Protein AF-A0AB39HI11-F1 (afdb_monomer)

Foldseek 3Di:
DDDDDDDDDDDPDDDPDPPPPPPDDDPVNVVVVVVVVVVVCVVVVVVVVVVVVVVVVVVLLVVQVVLQVVVVVVVQVLVQCFPPPDPDDPLNVVDDQWDADPQQQKIKGWDWDDDPVAIKIKIWMWGDDQFFTKIFIDIDGPPDHPVCPDPTDIDTSDDPQFKTWPDWGKDWDWDDDPPDIKIKIKIKTKMATPVCRVSIDIDIDIHIHPDDPDDDDD

Structure (mmCIF, N/CA/C/O backbone):
data_AF-A0AB39HI11-F1
#
_entry.id   AF-A0AB39HI11-F1
#
loop_
_atom_site.group_PDB
_atom_site.id
_atom_site.type_symbol
_atom_site.label_atom_id
_atom_site.label_alt_id
_atom_site.label_comp_id
_atom_site.label_asym_id
_atom_site.label_entity_id
_atom_site.label_seq_id
_atom_site.pdbx_PDB_ins_code
_atom_site.Cartn_x
_atom_site.Cartn_y
_atom_site.Cartn_z
_atom_site.occupancy
_atom_site.B_iso_or_equiv
_atom_site.auth_seq_id
_atom_site.auth_comp_id
_atom_site.auth_asym_id
_atom_site.auth_atom_id
_atom_site.pdbx_PDB_model_num
ATOM 1 N N . MET A 1 1 ? 15.974 -50.671 105.073 1.00 35.59 1 MET A N 1
ATOM 2 C CA . MET A 1 1 ? 17.040 -49.678 104.833 1.00 35.59 1 MET A CA 1
ATOM 3 C C . MET A 1 1 ? 16.630 -48.790 103.674 1.00 35.59 1 MET A C 1
ATOM 5 O O . MET A 1 1 ? 16.051 -49.270 102.711 1.00 35.59 1 MET A O 1
ATOM 9 N N . VAL A 1 2 ? 16.872 -47.504 103.872 1.00 38.81 2 VAL A N 1
ATOM 10 C CA . VAL A 1 2 ? 16.617 -46.329 103.031 1.00 38.81 2 VAL A CA 1
ATOM 11 C C . VAL A 1 2 ? 17.612 -46.305 101.854 1.00 38.81 2 VAL A C 1
ATOM 13 O O . VAL A 1 2 ? 18.758 -46.679 102.076 1.00 38.81 2 VAL A O 1
ATOM 16 N N . ASN A 1 3 ? 17.240 -45.875 100.638 1.00 36.50 3 ASN A N 1
ATOM 17 C CA . ASN A 1 3 ? 17.564 -44.528 100.127 1.00 36.50 3 ASN A CA 1
ATOM 18 C C . ASN A 1 3 ? 17.159 -44.270 98.660 1.00 36.50 3 ASN A C 1
ATOM 20 O O . ASN A 1 3 ? 17.013 -45.172 97.844 1.00 36.50 3 ASN A O 1
ATOM 24 N N . VAL A 1 4 ? 16.987 -42.974 98.408 1.00 45.97 4 VAL A N 1
ATOM 25 C CA . VAL A 1 4 ? 16.446 -42.224 97.265 1.00 45.97 4 VAL A CA 1
ATOM 26 C C . VAL A 1 4 ? 17.518 -41.904 96.204 1.00 45.97 4 VAL A C 1
ATOM 28 O O . VAL A 1 4 ? 18.700 -41.896 96.534 1.00 45.97 4 VAL A O 1
ATOM 31 N N . THR A 1 5 ? 17.113 -41.580 94.960 1.00 43.59 5 THR A N 1
ATOM 32 C CA . THR A 1 5 ? 17.542 -40.404 94.127 1.00 43.59 5 THR A CA 1
ATOM 33 C C . THR A 1 5 ? 16.967 -40.529 92.699 1.00 43.59 5 THR A C 1
ATOM 35 O O . THR A 1 5 ? 17.209 -41.512 92.015 1.00 43.59 5 THR A O 1
ATOM 38 N N . LEU A 1 6 ? 15.970 -39.725 92.293 1.00 48.50 6 LEU A N 1
ATOM 39 C CA . LEU A 1 6 ? 16.021 -38.384 91.666 1.00 48.50 6 LEU A CA 1
ATOM 40 C C . LEU A 1 6 ? 16.856 -38.272 90.372 1.00 48.50 6 LEU A C 1
ATOM 42 O O . LEU A 1 6 ? 18.081 -38.202 90.425 1.00 48.50 6 LEU A O 1
ATOM 46 N N . ARG A 1 7 ? 16.175 -38.065 89.231 1.00 39.88 7 ARG A N 1
ATOM 47 C CA . ARG A 1 7 ? 16.637 -37.140 88.181 1.00 39.88 7 ARG A CA 1
ATOM 48 C C . ARG A 1 7 ? 15.485 -36.596 87.334 1.00 39.88 7 ARG A C 1
ATOM 50 O O . ARG A 1 7 ? 14.443 -37.218 87.184 1.00 39.88 7 ARG A O 1
ATOM 57 N N . ASP A 1 8 ? 15.726 -35.394 86.844 1.00 45.75 8 ASP A N 1
ATOM 58 C CA . ASP A 1 8 ? 14.792 -34.304 86.609 1.00 45.75 8 ASP A CA 1
ATOM 59 C C . ASP A 1 8 ? 14.634 -34.001 85.102 1.00 45.75 8 ASP A C 1
ATOM 61 O O . ASP A 1 8 ? 15.572 -34.175 84.328 1.00 45.75 8 ASP A O 1
ATOM 65 N N . GLN A 1 9 ? 13.456 -33.476 84.748 1.00 43.88 9 GLN A N 1
ATOM 66 C CA . GLN A 1 9 ? 13.197 -32.429 83.748 1.00 43.88 9 GLN A CA 1
ATOM 67 C C . GLN A 1 9 ? 13.592 -32.558 82.255 1.00 43.88 9 GLN A C 1
ATOM 69 O O . GLN A 1 9 ? 14.763 -32.485 81.895 1.00 43.88 9 GLN A O 1
ATOM 74 N N . LYS A 1 10 ? 12.580 -32.461 81.366 1.00 38.41 10 LYS A N 1
ATOM 75 C CA . LYS A 1 10 ? 12.333 -31.339 80.408 1.00 38.41 10 LYS A CA 1
ATOM 76 C C . LYS A 1 10 ? 11.544 -31.807 79.182 1.00 38.41 10 LYS A C 1
ATOM 78 O O . LYS A 1 10 ? 11.993 -32.679 78.451 1.00 38.41 10 LYS A O 1
ATOM 83 N N . GLY A 1 11 ? 10.413 -31.156 78.899 1.00 37.59 11 GLY A N 1
ATOM 84 C CA . GLY A 1 11 ? 9.709 -31.382 77.630 1.00 37.59 11 GLY A CA 1
ATOM 85 C C . GLY A 1 11 ? 8.291 -30.832 77.487 1.00 37.59 11 GLY A C 1
ATOM 86 O O . GLY A 1 11 ? 7.615 -31.188 76.532 1.00 37.59 11 GLY A O 1
ATOM 87 N N . ALA A 1 12 ? 7.811 -29.966 78.382 1.00 45.88 12 ALA A N 1
ATOM 88 C CA . ALA A 1 12 ? 6.563 -29.239 78.166 1.00 45.88 12 ALA A CA 1
ATOM 89 C C . ALA A 1 12 ? 6.793 -28.054 77.209 1.00 45.88 12 ALA A C 1
ATOM 91 O O . ALA A 1 12 ? 7.005 -26.936 77.672 1.00 45.88 12 ALA A O 1
ATOM 92 N N . LYS A 1 13 ? 6.766 -28.277 75.886 1.00 43.84 13 LYS A N 1
ATOM 93 C CA . LYS A 1 13 ? 6.563 -27.207 74.888 1.00 43.84 13 LYS A CA 1
ATOM 94 C C . LYS A 1 13 ? 5.752 -27.692 73.675 1.00 43.84 13 LYS A C 1
ATOM 96 O O . LYS A 1 13 ? 6.243 -28.420 72.825 1.00 43.84 13 LYS A O 1
ATOM 101 N N . SER A 1 14 ? 4.506 -27.215 73.632 1.00 47.41 14 SER A N 1
ATOM 102 C CA . SER A 1 14 ? 3.783 -26.753 72.435 1.00 47.41 14 SER A CA 1
ATOM 103 C C . SER A 1 14 ? 3.622 -27.699 71.232 1.00 47.41 14 SER A C 1
ATOM 105 O O . SER A 1 14 ? 4.122 -27.407 70.149 1.00 47.41 14 SER A O 1
ATOM 107 N N . LEU A 1 15 ? 2.818 -28.756 71.365 1.00 44.78 15 LEU A N 1
ATOM 108 C CA . LEU A 1 15 ? 2.255 -29.473 70.204 1.00 44.78 15 LEU A CA 1
ATOM 109 C C . LEU A 1 15 ? 0.740 -29.716 70.317 1.00 44.78 15 LEU A C 1
ATOM 111 O O . LEU A 1 15 ? 0.191 -30.588 69.656 1.00 44.78 15 LEU A O 1
ATOM 115 N N . LEU A 1 16 ? 0.028 -28.909 71.110 1.00 47.09 16 LEU A N 1
ATOM 116 C CA . LEU A 1 16 ? -1.410 -28.717 70.903 1.00 47.09 16 LEU A CA 1
ATOM 117 C C . LEU A 1 16 ? -1.577 -27.605 69.877 1.00 47.09 16 LEU A C 1
ATOM 119 O O . LEU A 1 16 ? -1.820 -26.440 70.187 1.00 47.09 16 LEU A O 1
ATOM 123 N N . THR A 1 17 ? -1.344 -28.006 68.634 1.00 50.09 17 THR A N 1
ATOM 124 C CA . THR A 1 17 ? -1.746 -27.324 67.415 1.00 50.09 17 THR A CA 1
ATOM 125 C C . THR A 1 17 ? -3.134 -26.744 67.640 1.00 50.09 17 THR A C 1
ATOM 127 O O . THR A 1 17 ? -4.089 -27.476 67.901 1.00 50.09 17 THR A O 1
ATOM 130 N N . ALA A 1 18 ? -3.232 -25.418 67.600 1.00 53.59 18 ALA A N 1
ATOM 131 C CA . ALA A 1 18 ? -4.492 -24.709 67.658 1.00 53.59 18 ALA A CA 1
ATOM 132 C C . ALA A 1 18 ? -5.402 -25.252 66.549 1.00 53.59 18 ALA A C 1
ATOM 134 O O . ALA A 1 18 ? -5.260 -24.884 65.382 1.00 53.59 18 ALA A O 1
ATOM 135 N N . ILE A 1 19 ? -6.338 -26.132 66.910 1.00 54.59 19 ILE A N 1
ATOM 136 C CA . ILE A 1 19 ? -7.485 -26.454 66.070 1.00 54.59 19 ILE A CA 1
ATOM 137 C C . ILE A 1 19 ? -8.293 -25.159 66.029 1.00 54.59 19 ILE A C 1
ATOM 139 O O . ILE A 1 19 ? -9.120 -24.880 66.898 1.00 54.59 19 ILE A O 1
ATOM 143 N N . LYS A 1 20 ? -7.967 -24.300 65.056 1.00 57.31 20 LYS A N 1
ATOM 144 C CA . LYS A 1 20 ? -8.764 -23.132 64.698 1.00 57.31 20 LYS A CA 1
ATOM 145 C C . LYS A 1 20 ? -10.174 -23.651 64.454 1.00 57.31 20 LYS A C 1
ATOM 147 O O . LYS A 1 20 ? -10.429 -24.318 63.456 1.00 57.31 20 LYS A O 1
ATOM 152 N N . ARG A 1 21 ? -11.077 -23.361 65.390 1.00 50.62 21 ARG A N 1
ATOM 153 C CA . ARG A 1 21 ? -12.520 -23.541 65.235 1.00 50.62 21 ARG A CA 1
ATOM 154 C C . ARG A 1 21 ? -12.892 -22.895 63.896 1.00 50.62 21 ARG A C 1
ATOM 156 O O . ARG A 1 21 ? -12.810 -21.672 63.783 1.00 50.62 21 ARG A O 1
ATOM 163 N N . GLN A 1 22 ? -13.228 -23.691 62.880 1.00 58.94 22 GLN A N 1
ATOM 164 C CA . GLN A 1 22 ? -13.849 -23.177 61.661 1.00 58.94 22 GLN A CA 1
ATOM 165 C C . GLN A 1 22 ? -15.195 -22.590 62.088 1.00 58.94 22 GLN A C 1
ATOM 167 O O . GLN A 1 22 ? -16.179 -23.303 62.266 1.00 58.94 22 GLN A O 1
ATOM 172 N N . ARG A 1 23 ? -15.215 -21.285 62.365 1.00 64.94 23 ARG A N 1
ATOM 173 C CA . ARG A 1 23 ? -16.458 -20.528 62.466 1.00 64.94 23 ARG A CA 1
ATOM 174 C C . ARG A 1 23 ? -17.020 -20.496 61.048 1.00 64.94 23 ARG A C 1
ATOM 176 O O . ARG A 1 23 ? -16.398 -19.907 60.169 1.00 64.94 23 ARG A O 1
ATOM 183 N N . GLY A 1 24 ? -18.114 -21.220 60.817 1.00 68.94 24 GLY A N 1
ATOM 184 C CA . GLY A 1 24 ? -18.853 -21.131 59.561 1.00 68.94 24 GLY A CA 1
ATOM 185 C C . GLY A 1 24 ? -19.288 -19.687 59.312 1.00 68.94 24 GLY A C 1
ATOM 186 O O . GLY A 1 24 ? -19.507 -18.943 60.271 1.00 68.94 24 GLY A O 1
ATOM 187 N N . LEU A 1 25 ? -19.381 -19.2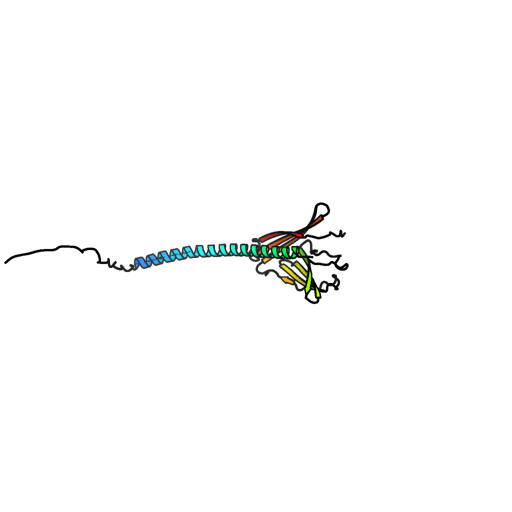97 58.039 1.00 73.44 25 LEU A N 1
ATOM 188 C CA . LEU A 1 25 ? -19.898 -17.982 57.669 1.00 73.44 25 LEU A CA 1
ATOM 189 C C . LEU A 1 25 ? -21.326 -17.824 58.194 1.00 73.44 25 LEU A C 1
ATOM 191 O O . LEU A 1 25 ? -22.171 -18.702 58.004 1.00 73.44 25 LEU A O 1
ATOM 195 N N . SER A 1 26 ? -21.602 -16.682 58.816 1.00 85.44 26 SER A N 1
ATOM 196 C CA . SER A 1 26 ? -22.977 -16.295 59.120 1.00 85.44 26 SER A CA 1
ATOM 197 C C . SER A 1 26 ? -23.751 -16.055 57.819 1.00 85.44 26 SER A C 1
ATOM 199 O O . SER A 1 26 ? -23.202 -15.547 56.842 1.00 85.44 26 SER A O 1
ATOM 201 N N . PHE A 1 27 ? -25.053 -16.353 57.803 1.00 83.56 27 PHE A N 1
ATOM 202 C CA . PHE A 1 27 ? -25.928 -16.054 56.660 1.00 83.56 27 PHE A CA 1
ATOM 203 C C . PHE A 1 27 ? -25.880 -14.566 56.261 1.00 83.56 27 PHE A C 1
ATOM 205 O O . PHE A 1 27 ? -25.910 -14.230 55.080 1.00 83.56 27 PHE A O 1
ATOM 212 N N . ILE A 1 28 ? -25.719 -13.671 57.243 1.00 87.44 28 ILE A N 1
ATOM 213 C CA . ILE A 1 28 ? -25.578 -12.226 57.013 1.00 87.44 28 ILE A CA 1
ATOM 214 C C . ILE A 1 28 ? -24.237 -11.896 56.337 1.00 87.44 28 ILE A C 1
ATOM 216 O O . ILE A 1 28 ? -24.200 -11.059 55.439 1.00 87.44 28 ILE A O 1
ATOM 220 N N . GLU A 1 29 ? -23.142 -12.568 56.709 1.00 87.06 29 GLU A N 1
ATOM 221 C CA . GLU A 1 29 ? -21.843 -12.395 56.037 1.00 87.06 29 GLU A CA 1
ATOM 222 C C . GLU A 1 29 ? -21.898 -12.886 54.589 1.00 87.06 29 GLU A C 1
ATOM 224 O O . GLU A 1 29 ? -21.328 -12.252 53.701 1.00 87.06 29 GLU A O 1
ATOM 229 N N . LEU A 1 30 ? -22.619 -13.979 54.328 1.00 89.00 30 LEU A N 1
ATOM 230 C CA . LEU A 1 30 ? -22.814 -14.493 52.974 1.00 89.00 30 LEU A CA 1
ATOM 231 C C . LEU A 1 30 ? -23.633 -13.519 52.108 1.00 89.00 30 LEU A C 1
ATOM 233 O O . LEU A 1 30 ? -23.279 -13.262 50.960 1.00 89.00 30 LEU A O 1
ATOM 237 N N . LEU A 1 31 ? -24.685 -12.911 52.664 1.00 91.88 31 LEU A N 1
ATOM 238 C CA . LEU A 1 31 ? -25.459 -11.884 51.962 1.00 91.88 31 LEU A CA 1
ATOM 239 C C . LEU A 1 31 ? -24.628 -10.629 51.681 1.00 91.88 31 LEU A C 1
ATOM 241 O O . LEU A 1 31 ? -24.641 -10.130 50.558 1.00 91.88 31 LEU A O 1
ATOM 245 N N . MET A 1 32 ? -23.871 -10.143 52.668 1.00 91.56 32 MET A N 1
ATOM 246 C CA . MET A 1 32 ? -23.012 -8.968 52.496 1.00 91.56 32 MET A CA 1
ATOM 247 C C . MET A 1 32 ? -21.902 -9.217 51.472 1.00 91.56 32 MET A C 1
ATOM 249 O O . MET A 1 32 ? -21.629 -8.351 50.643 1.00 91.56 32 MET A O 1
ATOM 253 N N . THR A 1 33 ? -21.292 -10.404 51.475 1.00 92.56 33 THR A N 1
ATOM 254 C CA . THR A 1 33 ? -20.271 -10.766 50.481 1.00 92.56 33 THR A CA 1
ATOM 255 C C . THR A 1 33 ? -20.849 -10.867 49.072 1.00 92.56 33 THR A C 1
ATOM 257 O O . THR A 1 33 ? -20.225 -10.356 48.147 1.00 92.56 33 THR A O 1
ATOM 260 N N . LEU A 1 34 ? -22.050 -11.426 48.892 1.00 92.12 34 LEU A N 1
ATOM 261 C CA . LEU A 1 34 ? -22.763 -11.424 47.605 1.00 92.12 34 LEU A CA 1
ATOM 262 C C . LEU A 1 34 ? -23.068 -10.008 47.109 1.00 92.12 34 LEU A C 1
ATOM 264 O O . LEU A 1 34 ? -22.860 -9.706 45.935 1.00 92.12 34 LEU A O 1
ATOM 268 N N . LEU A 1 35 ? -23.518 -9.128 48.004 1.00 93.88 35 LEU A N 1
ATOM 269 C CA . LEU A 1 35 ? -23.844 -7.742 47.673 1.00 93.88 35 LEU A CA 1
ATOM 270 C C . LEU A 1 35 ? -22.585 -6.985 47.225 1.00 93.88 35 LEU A C 1
ATOM 272 O O . LEU A 1 35 ? -22.575 -6.389 46.148 1.00 93.88 35 LEU A O 1
ATOM 276 N N . ILE A 1 36 ? -21.490 -7.107 47.979 1.00 93.06 36 ILE A N 1
ATOM 277 C CA . ILE A 1 36 ? -20.191 -6.518 47.625 1.00 93.06 36 ILE A CA 1
ATOM 278 C C . ILE A 1 36 ? -19.660 -7.112 46.312 1.00 93.06 36 ILE A C 1
ATOM 280 O O . ILE A 1 36 ? -19.244 -6.362 45.432 1.00 93.06 36 ILE A O 1
ATOM 284 N N . ALA A 1 37 ? -19.714 -8.434 46.133 1.00 92.81 37 ALA A N 1
ATOM 285 C CA . ALA A 1 37 ? -19.265 -9.090 44.906 1.00 92.81 37 ALA A CA 1
ATOM 286 C C . ALA A 1 37 ? -20.060 -8.618 43.679 1.00 92.81 37 ALA A C 1
ATOM 288 O O . ALA A 1 37 ? -19.471 -8.321 42.642 1.00 92.81 37 ALA A O 1
ATOM 289 N N . SER A 1 38 ? -21.384 -8.486 43.803 1.00 93.44 38 SER A N 1
ATOM 290 C CA . SER A 1 38 ? -22.243 -7.998 42.719 1.00 93.44 38 SER A CA 1
ATOM 291 C C . SER A 1 38 ? -21.916 -6.554 42.329 1.00 93.44 38 SER A C 1
ATOM 293 O O . SER A 1 38 ? -21.799 -6.249 41.141 1.00 93.44 38 SER A O 1
ATOM 295 N N . LEU A 1 39 ? -21.663 -5.689 43.319 1.00 92.62 39 LEU A N 1
ATOM 296 C CA . LEU A 1 39 ? -21.251 -4.305 43.101 1.00 92.62 39 LEU A CA 1
ATOM 297 C C . LEU A 1 39 ? -19.904 -4.242 42.365 1.00 92.62 39 LEU A C 1
ATOM 299 O O . LEU A 1 39 ? -19.753 -3.492 41.403 1.00 92.62 39 LEU A O 1
ATOM 303 N N . VAL A 1 40 ? -18.939 -5.066 42.783 1.00 94.81 40 VAL A N 1
ATOM 304 C CA . VAL A 1 40 ? -17.613 -5.143 42.153 1.00 94.81 40 VAL A CA 1
ATOM 305 C C . VAL A 1 40 ? -17.716 -5.620 40.703 1.00 94.81 40 VAL A C 1
ATOM 307 O O . VAL A 1 40 ? -17.095 -5.021 39.826 1.00 94.81 40 VAL A O 1
ATOM 310 N N . ILE A 1 41 ? -18.521 -6.650 40.423 1.00 93.00 41 ILE A N 1
ATOM 311 C CA . ILE A 1 41 ? -18.724 -7.164 39.058 1.00 93.00 41 ILE A CA 1
ATOM 312 C C . ILE A 1 41 ? -19.364 -6.099 38.164 1.00 93.00 41 ILE A C 1
ATOM 314 O O . ILE A 1 41 ? -18.917 -5.906 37.034 1.00 93.00 41 ILE A O 1
ATOM 318 N N . LEU A 1 42 ? -20.371 -5.378 38.663 1.00 91.75 42 LEU A N 1
ATOM 319 C CA . LEU A 1 42 ? -21.028 -4.309 37.909 1.00 91.75 42 LEU A CA 1
ATOM 320 C C . LEU A 1 42 ? -20.038 -3.205 37.525 1.00 91.75 42 LEU A C 1
ATOM 322 O O . LEU A 1 42 ? -19.945 -2.850 36.349 1.00 91.75 42 LEU A O 1
ATOM 326 N N . LEU A 1 43 ? -19.239 -2.728 38.482 1.00 89.19 43 LEU A N 1
ATOM 327 C CA . LEU A 1 43 ? -18.218 -1.708 38.228 1.00 89.19 43 LEU A CA 1
ATOM 328 C C . LEU A 1 43 ? -17.138 -2.202 37.251 1.00 89.19 43 LEU A C 1
ATOM 330 O O . LEU A 1 43 ? -16.782 -1.493 36.308 1.00 89.19 43 LEU A O 1
ATOM 334 N N . ALA A 1 44 ? -16.659 -3.436 37.428 1.00 90.25 44 ALA A N 1
ATOM 335 C CA . ALA A 1 44 ? -15.663 -4.038 36.545 1.00 90.25 44 ALA A CA 1
ATOM 336 C C . ALA A 1 44 ? -16.196 -4.242 35.117 1.00 90.25 44 ALA A C 1
ATOM 338 O O . ALA A 1 44 ? -15.454 -4.050 34.155 1.00 90.25 44 ALA A O 1
ATOM 339 N N . SER A 1 45 ? -17.478 -4.588 34.960 1.00 90.38 45 SER A N 1
ATOM 340 C CA . SER A 1 45 ? -18.094 -4.813 33.649 1.00 90.38 45 SER A CA 1
ATOM 341 C C . SER A 1 45 ? -18.145 -3.537 32.804 1.00 90.38 45 SER A C 1
ATOM 343 O O . SER A 1 45 ? -17.763 -3.566 31.634 1.00 90.38 45 SER A O 1
ATOM 345 N N . GLY A 1 46 ? -18.519 -2.401 33.405 1.00 87.12 46 GLY A N 1
ATOM 346 C CA . GLY A 1 46 ? -18.550 -1.108 32.720 1.00 87.12 46 GLY A CA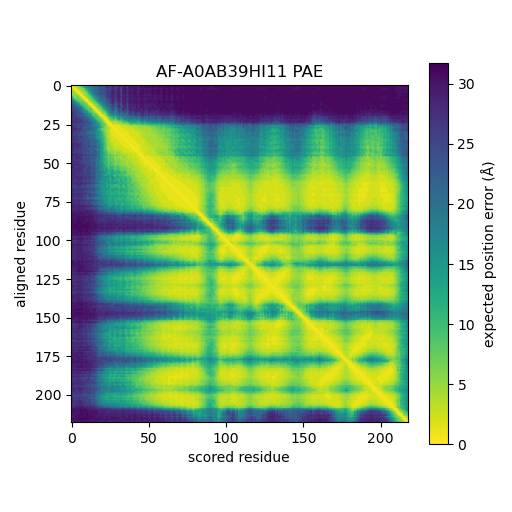 1
ATOM 347 C C . GLY A 1 46 ? -17.162 -0.671 32.252 1.00 87.12 46 GLY A C 1
ATOM 348 O O . GLY A 1 46 ? -16.991 -0.280 31.097 1.00 87.12 46 GLY A O 1
ATOM 349 N N . PHE A 1 47 ? -16.152 -0.821 33.117 1.00 90.69 47 PHE A N 1
ATOM 350 C CA . PHE A 1 47 ? -14.756 -0.562 32.757 1.00 90.69 47 PHE A CA 1
ATOM 351 C C . PHE A 1 47 ? -14.259 -1.496 31.646 1.00 90.69 47 PHE A C 1
ATOM 353 O O . PHE A 1 47 ? -13.573 -1.070 30.722 1.00 90.69 47 PHE A O 1
ATOM 360 N N . PHE A 1 48 ? -14.618 -2.778 31.695 1.00 92.56 48 PHE A N 1
ATOM 361 C CA . PHE A 1 48 ? -14.175 -3.746 30.698 1.00 92.56 48 PHE A CA 1
ATOM 362 C C . PHE A 1 48 ? -14.743 -3.463 29.302 1.00 92.56 48 PHE A C 1
ATOM 364 O O . PHE A 1 48 ? -14.032 -3.623 28.308 1.00 92.56 48 PHE A O 1
ATOM 371 N N . VAL A 1 49 ? -16.000 -3.017 29.207 1.00 89.94 49 VAL A N 1
ATOM 372 C CA . VAL A 1 49 ? -16.627 -2.655 27.926 1.00 89.94 49 VAL A CA 1
ATOM 373 C C . VAL A 1 49 ? -15.920 -1.459 27.292 1.00 89.94 49 VAL A C 1
ATOM 375 O O . VAL A 1 49 ? -15.527 -1.530 26.126 1.0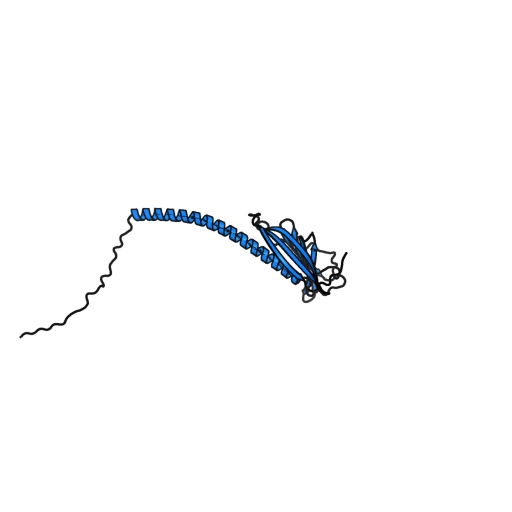0 89.94 49 VAL A O 1
ATOM 378 N N . THR A 1 50 ? -15.701 -0.388 28.056 1.00 90.06 50 THR A N 1
ATOM 379 C CA . THR A 1 50 ? -15.020 0.817 27.554 1.00 90.06 50 THR A CA 1
ATOM 380 C C . THR A 1 50 ? -13.560 0.533 27.205 1.00 90.06 50 THR A C 1
ATOM 382 O O . THR A 1 50 ? -13.071 0.971 26.159 1.00 90.06 50 THR A O 1
ATOM 385 N N . PHE A 1 51 ? -12.879 -0.274 28.021 1.00 90.06 51 PHE A N 1
ATOM 386 C CA . PHE A 1 51 ? -11.524 -0.734 27.745 1.00 90.06 51 PHE A CA 1
ATOM 387 C C . PHE A 1 51 ? -11.452 -1.540 26.442 1.00 90.06 51 PHE A C 1
ATOM 389 O O . PHE A 1 51 ? -10.617 -1.246 25.587 1.00 90.06 51 PHE A O 1
ATOM 396 N N . ARG A 1 52 ? -12.354 -2.510 26.229 1.00 90.94 52 ARG A N 1
ATOM 397 C CA . ARG A 1 52 ? -12.393 -3.296 24.984 1.00 90.94 52 ARG A CA 1
ATOM 398 C C . ARG A 1 52 ? -12.659 -2.441 23.754 1.00 90.94 52 ARG A C 1
ATOM 400 O O . ARG A 1 52 ? -12.007 -2.651 22.735 1.00 90.94 52 ARG A O 1
ATOM 407 N N . GLN A 1 53 ? -13.590 -1.495 23.838 1.00 88.19 53 GLN A N 1
ATOM 408 C CA . GLN A 1 53 ? -13.883 -0.588 22.728 1.00 88.19 53 GLN A CA 1
ATOM 409 C C . GLN A 1 53 ? -12.652 0.246 22.364 1.00 88.19 53 GLN A C 1
ATOM 411 O O . GLN A 1 53 ? -12.264 0.291 21.200 1.00 88.19 53 GLN A O 1
ATOM 416 N N . THR A 1 54 ? -11.987 0.821 23.367 1.00 87.88 54 THR A N 1
ATOM 417 C CA . THR A 1 54 ? -10.776 1.631 23.170 1.00 87.88 54 THR A CA 1
ATOM 418 C C . THR A 1 54 ? -9.625 0.805 22.595 1.00 87.88 54 THR A C 1
ATOM 420 O O . THR A 1 54 ? -8.960 1.226 21.653 1.00 87.88 54 THR A O 1
ATOM 423 N N . MET A 1 55 ? -9.398 -0.400 23.119 1.00 89.50 55 MET A N 1
ATOM 424 C CA . MET A 1 55 ? -8.358 -1.289 22.597 1.00 89.50 55 MET A CA 1
ATOM 425 C C . MET A 1 55 ? -8.656 -1.720 21.161 1.00 89.50 55 MET A C 1
ATOM 427 O O . MET A 1 55 ? -7.747 -1.768 20.339 1.00 89.50 55 MET A O 1
ATOM 431 N N . SER A 1 56 ? -9.923 -1.984 20.833 1.00 88.25 56 SER A N 1
ATOM 432 C CA . SER A 1 56 ? -10.324 -2.352 19.475 1.00 88.25 56 SER A CA 1
ATOM 433 C C . SER A 1 56 ? -10.038 -1.237 18.470 1.00 88.25 56 SER A C 1
ATOM 435 O O . SER A 1 56 ? -9.534 -1.522 17.386 1.00 88.25 56 SER A O 1
ATOM 437 N N . THR A 1 57 ? -10.336 0.023 18.800 1.00 87.06 57 THR A N 1
ATOM 438 C CA . THR A 1 57 ? -10.088 1.149 17.884 1.00 87.06 57 THR A CA 1
ATOM 439 C C . THR A 1 57 ? -8.596 1.409 17.701 1.00 87.06 57 THR A C 1
ATOM 441 O O . THR A 1 57 ? -8.133 1.575 16.573 1.00 87.06 57 THR A O 1
ATOM 444 N N . GLN A 1 58 ? -7.818 1.370 18.787 1.00 89.06 58 GLN A N 1
ATOM 445 C CA . GLN A 1 58 ? -6.363 1.516 18.712 1.00 89.06 58 GLN A CA 1
ATOM 446 C C . GLN A 1 58 ? -5.715 0.387 17.911 1.00 89.06 58 GLN A C 1
ATOM 448 O O . GLN A 1 58 ? -4.821 0.637 17.102 1.00 89.06 58 GLN A O 1
ATOM 453 N N . TRP A 1 59 ? -6.188 -0.845 18.099 1.00 90.25 59 TRP A N 1
ATOM 454 C CA . TRP A 1 59 ? -5.684 -1.997 17.366 1.00 90.25 59 TRP A CA 1
ATOM 455 C C . TRP A 1 59 ? -5.970 -1.881 15.866 1.00 90.25 59 TRP A C 1
ATOM 457 O O . TRP A 1 59 ? -5.051 -2.028 15.068 1.00 90.25 59 TRP A O 1
ATOM 467 N N . GLN A 1 60 ? -7.192 -1.504 15.476 1.00 90.75 60 GLN A N 1
ATOM 468 C CA . GLN A 1 60 ? -7.537 -1.273 14.068 1.00 90.75 60 GLN A CA 1
ATOM 469 C C . GLN A 1 60 ? -6.674 -0.177 13.423 1.00 90.75 60 GLN A C 1
ATOM 471 O O . GLN A 1 60 ? -6.193 -0.349 12.303 1.00 90.75 60 GLN A O 1
ATOM 476 N N . ALA A 1 61 ? -6.432 0.930 14.132 1.00 90.25 61 ALA A N 1
ATOM 477 C CA . ALA A 1 61 ? -5.567 2.002 13.643 1.00 90.25 61 ALA A CA 1
ATOM 478 C C . ALA A 1 61 ? -4.107 1.543 13.478 1.00 90.25 61 ALA A C 1
ATOM 480 O O . ALA A 1 61 ? -3.449 1.901 12.500 1.00 90.25 61 ALA A O 1
ATOM 481 N N . LEU A 1 62 ? -3.595 0.730 14.406 1.00 93.88 62 LEU A N 1
ATOM 482 C CA . LEU A 1 62 ? -2.257 0.150 14.298 1.00 93.88 62 LEU A CA 1
ATOM 483 C C . LEU A 1 62 ? -2.156 -0.811 13.108 1.00 93.88 62 LEU A C 1
ATOM 485 O O . LEU A 1 62 ? -1.195 -0.734 12.345 1.00 93.88 62 LEU A O 1
ATOM 489 N N . THR A 1 63 ? -3.150 -1.680 12.922 1.00 93.50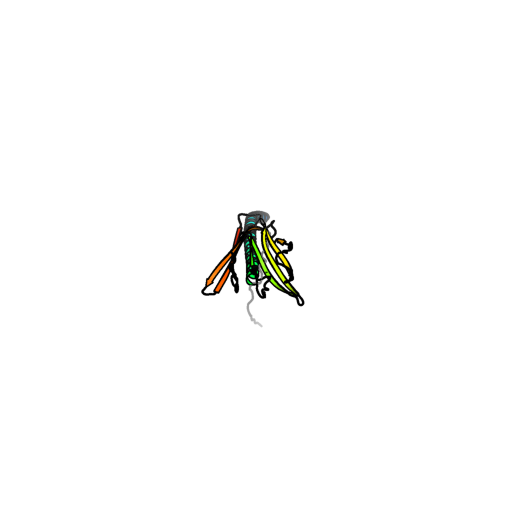 63 THR A N 1
ATOM 490 C CA . THR A 1 63 ? -3.207 -2.602 11.784 1.00 93.50 63 THR A CA 1
ATOM 491 C C . THR A 1 63 ? -3.228 -1.846 10.458 1.00 93.50 63 THR A C 1
ATOM 493 O O . THR A 1 63 ? -2.474 -2.200 9.554 1.00 93.50 63 THR A O 1
ATOM 496 N N . LEU A 1 64 ? -4.017 -0.769 10.348 1.00 95.50 64 LEU A N 1
ATOM 497 C CA . LEU A 1 64 ? -4.028 0.096 9.163 1.00 95.50 64 LEU A CA 1
ATOM 498 C C . LEU A 1 64 ? -2.619 0.622 8.845 1.00 95.50 64 LEU A C 1
ATOM 500 O O . LEU A 1 64 ? -2.156 0.497 7.713 1.00 95.50 64 LEU A O 1
ATOM 504 N N . ARG A 1 65 ? -1.918 1.162 9.853 1.00 96.75 65 ARG A N 1
ATOM 505 C CA . ARG A 1 65 ? -0.547 1.677 9.698 1.00 96.75 65 ARG A CA 1
ATOM 506 C C . ARG A 1 65 ? 0.411 0.606 9.197 1.00 96.75 65 ARG A C 1
ATOM 508 O O . ARG A 1 65 ? 1.112 0.833 8.220 1.00 96.75 65 ARG A O 1
ATOM 515 N N . GLN A 1 66 ? 0.397 -0.569 9.823 1.00 96.06 66 GLN A N 1
ATOM 516 C CA . GLN A 1 66 ? 1.265 -1.686 9.445 1.00 96.06 66 GLN A CA 1
ATOM 517 C C . GLN A 1 66 ? 1.014 -2.161 8.011 1.00 96.06 66 GLN A C 1
ATOM 519 O O . GLN A 1 66 ? 1.967 -2.447 7.288 1.00 96.06 66 GLN A O 1
ATOM 524 N N . LEU A 1 67 ? -0.250 -2.238 7.586 1.00 96.12 67 LEU A N 1
ATOM 525 C CA . LEU A 1 67 ? -0.604 -2.652 6.228 1.00 96.12 67 LEU A CA 1
ATOM 526 C C . LEU A 1 67 ? -0.124 -1.640 5.185 1.00 96.12 67 LEU A C 1
ATOM 528 O O . LEU A 1 67 ? 0.453 -2.042 4.176 1.00 96.12 67 LEU A O 1
ATOM 532 N N . ILE A 1 68 ? -0.311 -0.344 5.442 1.00 97.25 68 ILE A N 1
ATOM 533 C CA . ILE A 1 68 ? 0.151 0.722 4.547 1.00 97.25 68 ILE A CA 1
ATOM 534 C C . ILE A 1 68 ? 1.684 0.772 4.512 1.00 97.25 68 ILE A C 1
ATOM 536 O O . ILE A 1 68 ? 2.258 0.807 3.427 1.00 97.25 68 ILE A O 1
ATOM 540 N N . ASP A 1 69 ? 2.355 0.716 5.666 1.00 97.62 69 ASP A N 1
ATOM 541 C CA . ASP A 1 69 ? 3.821 0.693 5.745 1.00 97.62 69 ASP A CA 1
ATOM 542 C C . ASP A 1 69 ? 4.401 -0.495 4.973 1.00 97.62 69 ASP A C 1
ATOM 544 O O . ASP A 1 69 ? 5.343 -0.330 4.194 1.00 97.62 69 ASP A O 1
ATOM 548 N N . LYS A 1 70 ? 3.813 -1.686 5.145 1.00 97.19 70 LYS A N 1
ATOM 549 C CA . LYS A 1 70 ? 4.211 -2.886 4.406 1.00 97.19 70 LYS A CA 1
ATOM 550 C C . LYS A 1 70 ? 4.001 -2.700 2.906 1.00 97.19 70 LYS A C 1
ATOM 552 O O . LYS A 1 70 ? 4.908 -3.006 2.142 1.00 97.19 70 LYS A O 1
ATOM 557 N N . GLN A 1 71 ? 2.845 -2.192 2.481 1.00 97.56 71 GLN A N 1
ATOM 558 C CA . GLN A 1 71 ? 2.547 -2.038 1.059 1.00 97.56 71 GLN A CA 1
ATOM 559 C C . GLN A 1 71 ? 3.459 -1.010 0.385 1.00 97.56 71 GLN A C 1
ATOM 561 O O . GLN A 1 71 ? 3.999 -1.284 -0.683 1.00 97.56 71 GLN A O 1
ATOM 566 N N . VAL A 1 72 ? 3.693 0.141 1.020 1.00 97.62 72 VAL A N 1
ATOM 567 C CA . VAL A 1 72 ? 4.635 1.145 0.505 1.00 97.62 72 VAL A CA 1
ATOM 568 C C . VAL A 1 72 ? 6.063 0.600 0.492 1.00 97.62 72 VAL A C 1
ATOM 570 O O . VAL A 1 72 ? 6.828 0.916 -0.414 1.00 97.62 72 VAL A O 1
ATOM 573 N N . ALA A 1 73 ? 6.443 -0.237 1.463 1.00 96.94 73 ALA A N 1
ATOM 574 C CA . ALA A 1 73 ? 7.742 -0.899 1.449 1.00 96.94 73 ALA A CA 1
ATOM 575 C C . ALA A 1 73 ? 7.889 -1.896 0.292 1.00 96.94 73 ALA A C 1
ATOM 577 O O . ALA A 1 73 ? 8.937 -1.882 -0.339 1.00 96.94 73 ALA A O 1
ATOM 578 N N . VAL A 1 74 ? 6.859 -2.694 -0.007 1.00 96.44 74 VAL A N 1
ATOM 579 C CA . VAL A 1 74 ? 6.848 -3.606 -1.165 1.00 96.44 74 VAL A CA 1
ATOM 580 C C . VAL A 1 74 ? 6.950 -2.819 -2.468 1.00 96.44 74 VAL A C 1
ATOM 582 O O . VAL A 1 74 ? 7.841 -3.079 -3.260 1.00 96.44 74 VAL A O 1
ATOM 585 N N . MET A 1 75 ? 6.125 -1.783 -2.653 1.00 95.81 75 MET A N 1
ATOM 586 C CA . MET A 1 75 ? 6.196 -0.934 -3.850 1.00 95.81 75 MET A CA 1
ATOM 587 C C . MET A 1 75 ? 7.572 -0.276 -4.013 1.00 95.81 75 MET A C 1
ATOM 589 O O . MET A 1 75 ? 8.071 -0.141 -5.125 1.00 95.81 75 MET A O 1
ATOM 593 N N . ALA A 1 76 ? 8.191 0.145 -2.907 1.00 94.06 76 ALA A N 1
ATOM 594 C CA . ALA A 1 76 ? 9.528 0.722 -2.921 1.00 94.06 76 ALA A CA 1
ATOM 595 C C . ALA A 1 76 ? 10.627 -0.302 -3.236 1.00 94.06 76 ALA A C 1
ATOM 597 O O . ALA A 1 76 ? 11.629 0.058 -3.850 1.00 94.06 76 ALA A O 1
ATOM 598 N N . ASP A 1 77 ? 10.455 -1.550 -2.805 1.00 92.56 77 ASP A N 1
ATOM 599 C CA . ASP A 1 77 ? 11.356 -2.650 -3.138 1.00 92.56 77 ASP A CA 1
ATOM 600 C C . ASP A 1 77 ? 11.240 -3.012 -4.622 1.00 92.56 77 ASP A C 1
ATOM 602 O O . ASP A 1 77 ? 12.250 -3.051 -5.321 1.00 92.56 77 ASP A O 1
ATOM 606 N N . ASP A 1 78 ? 10.018 -3.139 -5.140 1.00 91.44 78 ASP A N 1
ATOM 607 C CA . ASP A 1 78 ? 9.771 -3.361 -6.567 1.00 91.44 78 ASP A CA 1
ATOM 608 C C . ASP A 1 78 ? 10.382 -2.236 -7.417 1.00 91.44 78 ASP A C 1
ATOM 610 O O . ASP A 1 78 ? 11.024 -2.501 -8.431 1.00 91.44 78 ASP A O 1
ATOM 614 N N . LEU A 1 79 ? 10.241 -0.978 -6.980 1.00 89.25 79 LEU A N 1
ATOM 615 C CA . LEU A 1 79 ? 10.876 0.183 -7.610 1.00 89.25 79 LEU A CA 1
ATOM 616 C C . LEU A 1 79 ? 12.400 0.085 -7.655 1.00 89.25 79 LEU A C 1
ATOM 618 O O . LEU A 1 79 ? 13.006 0.430 -8.667 1.00 89.25 79 LEU A O 1
ATOM 622 N N . ALA A 1 80 ? 13.023 -0.346 -6.559 1.00 85.19 80 ALA A N 1
ATOM 623 C CA . ALA A 1 80 ? 14.475 -0.449 -6.467 1.00 85.19 80 ALA A CA 1
ATOM 624 C C . ALA A 1 80 ? 15.042 -1.539 -7.392 1.00 85.19 80 ALA A C 1
ATOM 626 O O . ALA A 1 80 ? 16.189 -1.436 -7.829 1.00 85.19 80 ALA A O 1
ATOM 627 N N . HIS A 1 81 ? 14.242 -2.563 -7.698 1.00 81.88 81 HIS A N 1
ATOM 628 C CA . HIS A 1 81 ? 14.615 -3.664 -8.584 1.00 81.88 81 HIS A CA 1
ATOM 629 C C . HIS A 1 81 ? 14.114 -3.487 -10.025 1.00 81.88 81 HIS A C 1
ATOM 631 O O . HIS A 1 81 ? 14.534 -4.234 -10.913 1.00 81.88 81 HIS A O 1
ATOM 637 N N . ALA A 1 82 ? 13.240 -2.513 -10.286 1.00 80.31 82 ALA A N 1
ATOM 638 C CA . ALA A 1 82 ? 12.747 -2.223 -11.626 1.00 80.31 82 ALA A CA 1
ATOM 639 C C . ALA A 1 82 ? 13.918 -1.884 -12.561 1.00 80.31 82 ALA A C 1
ATOM 641 O O . ALA A 1 82 ? 14.797 -1.086 -12.234 1.00 80.31 82 ALA A O 1
ATOM 642 N N . GLY A 1 83 ? 13.956 -2.515 -13.736 1.00 68.12 83 GLY A N 1
ATOM 643 C CA . GLY A 1 83 ? 15.054 -2.337 -14.690 1.00 68.12 83 GLY A CA 1
ATOM 644 C C . GLY A 1 83 ? 16.376 -3.029 -14.331 1.00 68.12 83 GLY A C 1
ATOM 645 O O . GLY A 1 83 ? 17.308 -2.983 -15.138 1.00 68.12 83 GLY A O 1
ATOM 646 N N . ALA A 1 84 ? 16.484 -3.705 -13.180 1.00 63.28 84 ALA A N 1
ATOM 647 C CA . ALA A 1 84 ? 17.659 -4.513 -12.871 1.00 63.28 84 ALA A CA 1
ATOM 648 C C . ALA A 1 84 ? 17.798 -5.644 -13.909 1.00 63.28 84 ALA A C 1
ATOM 650 O O . ALA A 1 84 ? 16.837 -6.345 -14.213 1.00 63.28 84 ALA A O 1
ATOM 651 N N . GLN A 1 85 ? 19.006 -5.813 -14.460 1.00 58.66 85 GLN A N 1
ATOM 652 C CA . GLN A 1 85 ? 19.363 -6.849 -15.448 1.00 58.66 85 GLN A CA 1
ATOM 653 C C . GLN A 1 85 ? 18.735 -6.719 -16.850 1.00 58.66 85 GLN A C 1
ATOM 655 O O . GLN A 1 85 ? 18.900 -7.624 -17.668 1.00 58.66 85 GLN A O 1
ATOM 660 N N . VAL A 1 86 ? 18.083 -5.597 -17.177 1.00 58.22 86 VAL A N 1
ATOM 661 C CA . VAL A 1 86 ? 17.524 -5.392 -18.522 1.00 58.22 86 VAL A CA 1
ATOM 662 C C . VAL A 1 86 ? 18.638 -5.045 -19.518 1.00 58.22 86 VAL A C 1
ATOM 664 O O . VAL A 1 86 ? 19.230 -3.966 -19.458 1.00 58.22 86 VAL A O 1
ATOM 667 N N . GLN A 1 87 ? 18.919 -5.943 -20.468 1.00 56.19 87 GLN A N 1
ATOM 668 C CA . GLN A 1 87 ? 19.652 -5.588 -21.690 1.00 56.19 87 GLN A CA 1
ATOM 669 C C . GLN A 1 87 ? 18.659 -4.951 -22.664 1.00 56.19 87 GLN A C 1
ATOM 671 O O . GLN A 1 87 ? 17.929 -5.638 -23.375 1.00 56.19 87 GLN A O 1
ATOM 676 N N . TRP A 1 88 ? 18.597 -3.621 -22.659 1.00 56.03 88 TRP A N 1
ATOM 677 C CA . TRP A 1 88 ? 17.675 -2.848 -23.488 1.00 56.03 88 TRP A CA 1
ATOM 678 C C . TRP A 1 88 ? 17.941 -3.102 -24.979 1.00 56.03 88 TRP A C 1
ATOM 680 O O . TRP A 1 88 ? 18.936 -2.632 -25.530 1.00 56.03 88 TRP A O 1
ATOM 690 N N . SER A 1 89 ? 17.054 -3.845 -25.647 1.00 46.03 89 SER A N 1
ATOM 691 C CA . SER A 1 89 ? 17.038 -3.897 -27.111 1.00 46.03 89 SER A CA 1
ATOM 692 C C . SER A 1 89 ? 16.509 -2.569 -27.666 1.00 46.03 89 SER A C 1
ATOM 694 O O . SER A 1 89 ? 15.754 -1.854 -27.003 1.00 46.03 89 SER A O 1
ATOM 696 N N . SER A 1 90 ? 16.856 -2.241 -28.911 1.00 45.31 90 SER A N 1
ATOM 697 C CA . SER A 1 90 ? 16.422 -1.008 -29.587 1.00 45.31 90 SER A CA 1
ATOM 698 C C . SER A 1 90 ? 14.897 -0.842 -29.699 1.00 45.31 90 SER A C 1
ATOM 700 O O . SER A 1 90 ? 14.433 0.274 -29.910 1.00 45.31 90 SER A O 1
ATOM 702 N N . THR A 1 91 ? 14.112 -1.912 -29.526 1.00 42.16 91 THR A N 1
ATOM 703 C CA . THR A 1 91 ? 12.638 -1.876 -29.521 1.00 42.16 91 THR A CA 1
ATOM 704 C C . THR A 1 91 ? 12.033 -1.541 -28.156 1.00 42.16 91 THR A C 1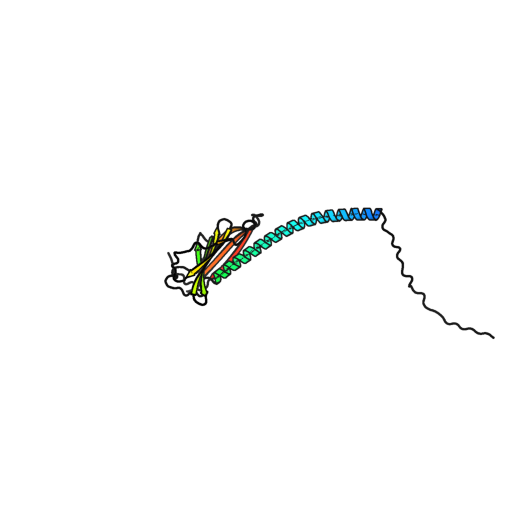
ATOM 706 O O . THR A 1 91 ? 10.891 -1.098 -28.097 1.00 42.16 91 THR A O 1
ATOM 709 N N . ILE A 1 92 ? 12.781 -1.736 -27.066 1.00 47.25 92 ILE A N 1
ATOM 710 C CA . ILE A 1 92 ? 12.372 -1.408 -25.687 1.00 47.25 92 ILE A CA 1
ATOM 711 C C . ILE A 1 92 ? 13.031 -0.098 -25.231 1.00 47.25 92 ILE A C 1
ATOM 713 O O . ILE A 1 92 ? 12.514 0.576 -24.348 1.00 47.25 92 ILE A O 1
ATOM 717 N N . ALA A 1 93 ? 14.128 0.309 -25.882 1.00 45.38 93 ALA A N 1
ATOM 718 C CA . ALA A 1 93 ? 14.902 1.524 -25.612 1.00 45.38 93 ALA A CA 1
ATOM 719 C C . ALA A 1 93 ? 14.099 2.844 -25.642 1.00 45.38 93 ALA A C 1
ATOM 721 O O . ALA A 1 93 ? 14.634 3.891 -25.292 1.00 45.38 93 ALA A O 1
ATOM 722 N N . SER A 1 94 ? 12.830 2.817 -26.058 1.00 46.34 94 SER A N 1
ATOM 723 C CA . SER A 1 94 ? 11.922 3.971 -26.044 1.00 46.34 94 SER A CA 1
ATOM 724 C C . SER A 1 94 ? 11.165 4.146 -24.721 1.00 46.34 94 SER A C 1
ATOM 726 O O . SER A 1 94 ? 10.630 5.225 -24.475 1.00 46.34 94 SER A O 1
ATOM 728 N N . HIS A 1 95 ? 11.085 3.108 -23.881 1.00 53.41 95 HIS A N 1
ATOM 729 C CA . HIS A 1 95 ? 10.296 3.110 -22.650 1.00 53.41 95 HIS A CA 1
ATOM 730 C C . HIS A 1 95 ? 11.187 2.830 -21.444 1.00 53.41 95 HIS A C 1
ATOM 732 O O . HIS A 1 95 ? 12.021 1.936 -21.458 1.00 53.41 95 HIS A O 1
ATOM 738 N N . TRP A 1 96 ? 11.032 3.641 -20.408 1.00 67.31 96 TRP A N 1
ATOM 739 C CA . TRP A 1 96 ? 11.852 3.600 -19.204 1.00 67.31 96 TRP A CA 1
ATOM 740 C C . TRP A 1 96 ? 11.438 2.399 -18.343 1.00 67.31 96 TRP A C 1
ATOM 742 O O . TRP A 1 96 ? 10.308 1.940 -18.485 1.00 67.31 96 TRP A O 1
ATOM 752 N N . PRO A 1 97 ? 12.281 1.896 -17.416 1.00 75.75 97 PRO A N 1
ATOM 753 C CA . PRO A 1 97 ? 11.931 0.766 -16.536 1.00 75.75 97 PRO A CA 1
ATOM 754 C C . PRO A 1 97 ? 10.760 1.054 -15.586 1.00 75.75 97 PRO A C 1
ATOM 756 O O . PRO A 1 97 ? 10.282 0.151 -14.896 1.00 75.75 97 PRO A O 1
ATOM 759 N N . ILE A 1 98 ? 10.272 2.292 -15.599 1.00 84.19 98 ILE A N 1
ATOM 760 C CA . ILE A 1 98 ? 9.192 2.799 -14.778 1.00 84.19 98 ILE A CA 1
ATOM 761 C C . ILE A 1 98 ? 8.371 3.752 -15.652 1.00 84.19 98 ILE A C 1
ATOM 763 O O . ILE A 1 98 ? 8.925 4.669 -16.256 1.00 84.19 98 ILE A O 1
ATOM 767 N N . ASP A 1 99 ? 7.062 3.536 -15.710 1.00 86.25 99 ASP A N 1
ATOM 768 C CA . ASP A 1 99 ? 6.089 4.412 -16.366 1.00 86.25 99 ASP A CA 1
ATOM 769 C C . ASP A 1 99 ? 5.086 4.918 -15.327 1.00 86.25 99 ASP A C 1
ATOM 771 O O . ASP A 1 99 ? 4.518 4.123 -14.574 1.00 86.25 99 ASP A O 1
ATOM 775 N N . ILE A 1 100 ? 4.874 6.233 -15.269 1.00 88.31 100 ILE A N 1
ATOM 776 C CA . ILE A 1 100 ? 3.952 6.879 -14.329 1.00 88.31 100 ILE A CA 1
ATOM 777 C C . ILE A 1 100 ? 2.864 7.566 -15.141 1.00 88.31 100 ILE A C 1
ATOM 779 O O . ILE A 1 100 ? 3.136 8.451 -15.949 1.00 88.31 100 ILE A O 1
ATOM 783 N N . ALA A 1 101 ? 1.618 7.188 -14.883 1.00 87.81 101 ALA A N 1
ATOM 784 C CA . ALA A 1 101 ? 0.460 7.677 -15.611 1.00 87.81 101 ALA A CA 1
ATOM 785 C C . ALA A 1 101 ? -0.587 8.270 -14.660 1.00 87.81 101 ALA A C 1
ATOM 787 O O . ALA A 1 101 ? -0.447 8.243 -13.434 1.00 87.81 101 ALA A O 1
ATOM 788 N N . GLU A 1 102 ? -1.643 8.838 -15.248 1.00 86.25 102 GLU A N 1
ATOM 789 C CA . GLU A 1 102 ? -2.809 9.360 -14.524 1.00 86.25 102 GLU A CA 1
ATOM 790 C C . GLU A 1 102 ? -2.449 10.335 -13.387 1.00 86.25 102 GLU A C 1
ATOM 792 O O . GLU A 1 102 ? -3.016 10.278 -12.297 1.00 86.25 102 GLU A O 1
ATOM 797 N N . GLN A 1 103 ? -1.486 11.231 -13.638 1.00 87.44 103 GLN A N 1
ATOM 798 C CA . GLN A 1 103 ? -1.009 12.218 -12.657 1.00 87.44 103 GLN A CA 1
ATOM 799 C C . GLN A 1 103 ? -0.481 11.576 -11.358 1.00 87.44 103 GLN A C 1
ATOM 801 O O . GLN A 1 103 ? -0.723 12.088 -10.270 1.00 87.44 103 GLN A O 1
ATOM 806 N N . GLY A 1 104 ? 0.213 10.437 -11.463 1.00 87.88 104 GLY A N 1
ATOM 807 C CA . GLY A 1 104 ? 0.816 9.757 -10.312 1.00 87.88 104 GLY A CA 1
ATOM 808 C C . GLY A 1 104 ? -0.093 8.732 -9.631 1.00 87.88 104 GLY A C 1
ATOM 809 O O . GLY A 1 104 ? 0.314 8.120 -8.648 1.00 87.88 104 GLY A O 1
ATOM 810 N N . LYS A 1 105 ? -1.304 8.496 -10.151 1.00 93.56 105 LYS A N 1
ATOM 811 C CA . LYS A 1 105 ? -2.231 7.471 -9.630 1.00 93.56 105 LYS A CA 1
ATOM 812 C C . LYS A 1 105 ? -1.970 6.074 -10.179 1.00 93.56 105 LYS A C 1
ATOM 814 O O . LYS A 1 105 ? -2.586 5.113 -9.717 1.00 93.56 105 LYS A O 1
ATOM 819 N N . GLN A 1 106 ? -1.078 5.958 -11.154 1.00 93.56 106 GLN A N 1
ATOM 820 C CA . GLN A 1 106 ? -0.676 4.696 -11.750 1.00 93.56 106 GLN A CA 1
ATOM 821 C C . GLN A 1 106 ? 0.839 4.663 -11.932 1.00 93.56 106 GLN A C 1
ATOM 823 O O . GLN A 1 106 ? 1.434 5.624 -12.413 1.00 93.56 106 GLN A O 1
ATOM 828 N N . MET A 1 107 ? 1.437 3.519 -11.618 1.00 92.31 107 MET A N 1
ATOM 829 C CA . MET A 1 107 ? 2.833 3.210 -11.892 1.00 92.31 107 MET A CA 1
ATOM 830 C C . MET A 1 107 ? 2.947 1.801 -12.456 1.00 92.31 107 MET A C 1
ATOM 832 O O . MET A 1 107 ? 2.427 0.855 -11.866 1.00 92.31 107 MET A O 1
ATOM 836 N N . THR A 1 108 ? 3.634 1.668 -13.584 1.00 90.50 108 THR A N 1
ATOM 837 C CA . THR A 1 108 ? 3.974 0.388 -14.208 1.00 90.50 108 THR A CA 1
ATOM 838 C C . THR A 1 108 ? 5.480 0.187 -14.138 1.00 90.50 108 THR A C 1
ATOM 840 O O . THR A 1 108 ? 6.247 1.085 -14.475 1.00 90.50 108 THR A O 1
ATOM 843 N N . LEU A 1 109 ? 5.890 -0.993 -13.696 1.00 88.75 109 LEU A N 1
ATOM 844 C CA . LEU A 1 109 ? 7.275 -1.407 -13.535 1.00 88.75 109 LEU A CA 1
ATOM 845 C C . LEU A 1 109 ? 7.589 -2.528 -14.509 1.00 88.75 109 LEU A C 1
ATOM 847 O O . LEU A 1 109 ? 6.755 -3.412 -14.729 1.00 88.75 109 LEU A O 1
ATOM 851 N N . PHE A 1 110 ? 8.801 -2.494 -15.052 1.00 84.12 110 PHE A N 1
ATOM 852 C CA . PHE A 1 110 ? 9.275 -3.466 -16.025 1.00 84.12 110 PHE A CA 1
ATOM 853 C C . PHE A 1 110 ? 10.441 -4.271 -15.450 1.00 84.12 110 PHE A C 1
ATOM 855 O O . PHE A 1 110 ? 11.433 -3.719 -14.964 1.00 84.12 110 PHE A O 1
ATOM 862 N N . PHE A 1 111 ? 10.327 -5.591 -15.554 1.00 83.50 111 PHE A N 1
ATOM 863 C CA . PHE A 1 111 ? 11.340 -6.547 -15.127 1.00 83.50 111 PHE A CA 1
ATOM 864 C C . PHE A 1 111 ? 11.662 -7.493 -16.278 1.00 83.50 111 PHE A C 1
ATOM 866 O O . PHE A 1 111 ? 10.766 -7.930 -17.004 1.00 83.50 111 PHE A O 1
ATOM 873 N N . GLN A 1 112 ? 12.933 -7.850 -16.426 1.00 81.12 112 GLN A N 1
ATOM 874 C CA . GLN A 1 112 ? 13.323 -8.988 -17.247 1.00 81.12 112 GLN A CA 1
ATOM 875 C C . GLN A 1 112 ? 13.367 -10.225 -16.351 1.00 81.12 112 GLN A C 1
ATOM 877 O O . GLN A 1 112 ? 14.040 -10.229 -15.325 1.00 81.12 112 GLN A O 1
ATOM 882 N N . VAL A 1 113 ? 12.638 -11.270 -16.730 1.00 82.25 113 VAL A N 1
ATOM 883 C CA . VAL A 1 113 ? 12.582 -12.534 -15.992 1.00 82.25 113 VAL A CA 1
ATOM 884 C C . VAL A 1 113 ? 12.979 -13.644 -16.950 1.00 82.25 113 VAL A C 1
ATOM 886 O O . VAL A 1 113 ? 12.349 -13.819 -17.989 1.00 82.25 113 VAL A O 1
ATOM 889 N N . SER A 1 114 ? 14.035 -14.383 -16.631 1.00 81.69 114 SER A N 1
ATOM 890 C CA . SER A 1 114 ? 14.446 -15.552 -17.407 1.00 81.69 114 SER A CA 1
ATOM 891 C C . SER A 1 114 ? 14.004 -16.834 -16.715 1.00 81.69 114 SER A C 1
ATOM 893 O O . SER A 1 114 ? 14.350 -17.056 -15.555 1.00 81.69 114 SER A O 1
ATOM 895 N N . ASP A 1 115 ? 13.321 -17.691 -17.459 1.00 80.19 115 ASP A N 1
ATOM 896 C CA . ASP A 1 115 ? 13.229 -19.115 -17.155 1.00 80.19 115 ASP A CA 1
ATOM 897 C C . ASP A 1 115 ? 14.411 -19.845 -17.826 1.00 80.19 115 ASP A C 1
ATOM 899 O O . ASP A 1 115 ? 15.123 -19.261 -18.644 1.00 80.19 115 ASP A O 1
ATOM 903 N N . GLU A 1 116 ? 14.611 -21.136 -17.538 1.00 77.12 116 GLU A N 1
ATOM 904 C CA . GLU A 1 116 ? 15.736 -21.937 -18.072 1.00 77.12 116 GLU A CA 1
ATOM 905 C C . GLU A 1 116 ? 15.860 -21.915 -19.610 1.00 77.12 116 GLU A C 1
ATOM 907 O O . GLU A 1 116 ? 16.941 -22.143 -20.149 1.00 77.12 116 GLU A O 1
ATOM 912 N N . VAL A 1 117 ? 14.760 -21.639 -20.320 1.00 76.00 117 VAL A N 1
ATOM 913 C CA . VAL A 1 117 ? 14.673 -21.710 -21.790 1.00 76.00 117 VAL A CA 1
ATOM 914 C C . VAL A 1 117 ? 14.277 -20.377 -22.431 1.00 76.00 117 VAL A C 1
ATOM 916 O O . VAL A 1 117 ? 14.627 -20.122 -23.580 1.00 76.00 117 VAL A O 1
ATOM 919 N N . ASN A 1 118 ? 13.550 -19.517 -21.714 1.00 78.75 118 ASN A N 1
ATOM 920 C CA . ASN A 1 118 ? 12.914 -18.331 -22.287 1.00 78.75 118 ASN A CA 1
ATOM 921 C C . ASN A 1 118 ? 13.179 -17.095 -21.440 1.00 78.75 118 ASN A C 1
ATOM 923 O O . ASN A 1 118 ? 13.195 -17.159 -20.215 1.00 78.75 118 ASN A O 1
ATOM 927 N N . VAL A 1 119 ? 13.300 -15.949 -22.103 1.00 80.69 119 VAL A N 1
ATOM 928 C CA . VAL A 1 119 ? 13.369 -14.653 -21.434 1.00 80.69 119 VAL A CA 1
ATOM 929 C C . VAL A 1 119 ? 12.068 -13.894 -21.674 1.00 80.69 119 VAL A C 1
ATOM 931 O O . VAL A 1 119 ? 11.669 -13.635 -22.812 1.00 80.69 119 VAL A O 1
ATOM 934 N N . TRP A 1 120 ? 11.413 -13.539 -20.578 1.00 83.00 120 TRP A N 1
ATOM 935 C CA . TRP A 1 120 ? 10.151 -12.822 -20.525 1.00 83.00 120 TRP A CA 1
ATOM 936 C C . TRP A 1 120 ? 10.356 -11.404 -20.009 1.00 83.00 120 TRP A C 1
ATOM 938 O O . TRP A 1 120 ? 11.275 -11.110 -19.244 1.00 83.00 120 TRP A O 1
ATOM 948 N N . GLN A 1 121 ? 9.437 -10.530 -20.385 1.00 82.75 121 GLN A N 1
ATOM 949 C CA . GLN A 1 121 ? 9.231 -9.256 -19.722 1.00 82.75 121 GLN A CA 1
ATOM 950 C C . GLN A 1 121 ? 8.048 -9.410 -18.777 1.00 82.75 121 GLN A C 1
ATOM 952 O O . GLN A 1 121 ? 6.956 -9.784 -19.209 1.00 82.75 121 GLN A O 1
ATOM 957 N N . GLN A 1 122 ? 8.268 -9.140 -17.497 1.00 86.69 122 GLN A N 1
ATOM 958 C CA . GLN A 1 122 ? 7.222 -9.072 -16.489 1.00 86.69 122 GLN A CA 1
ATOM 959 C C . GLN A 1 122 ? 6.875 -7.613 -16.215 1.00 86.69 122 GLN A C 1
ATOM 961 O O . GLN A 1 122 ? 7.748 -6.756 -16.082 1.00 86.69 122 GLN A O 1
ATOM 966 N N . TYR A 1 123 ? 5.580 -7.363 -16.112 1.00 87.75 123 TYR A N 1
ATOM 967 C CA . TYR A 1 123 ? 5.007 -6.056 -15.868 1.00 87.75 123 TYR A CA 1
ATOM 968 C C . TYR A 1 123 ? 4.249 -6.112 -14.559 1.00 87.75 123 TYR A C 1
ATOM 970 O O . TYR A 1 123 ? 3.440 -7.020 -14.352 1.00 87.75 123 TYR A O 1
ATOM 978 N N . ILE A 1 124 ? 4.496 -5.131 -13.701 1.00 91.94 124 ILE A N 1
ATOM 979 C CA . ILE A 1 124 ? 3.764 -4.957 -12.451 1.00 91.94 124 ILE A CA 1
ATOM 980 C C . ILE A 1 124 ? 3.184 -3.552 -12.456 1.00 91.94 124 ILE A C 1
ATOM 982 O O . ILE A 1 124 ? 3.922 -2.575 -12.541 1.00 91.94 124 ILE A O 1
ATOM 986 N N . ARG A 1 125 ? 1.859 -3.438 -12.383 1.00 93.75 125 ARG A N 1
ATOM 987 C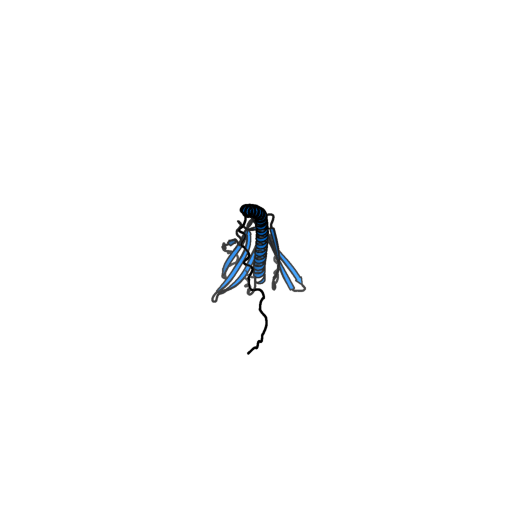 CA . ARG A 1 125 ? 1.160 -2.154 -12.345 1.00 93.75 125 ARG A CA 1
ATOM 988 C C . ARG A 1 125 ? 0.450 -1.964 -11.020 1.00 93.75 125 ARG A C 1
ATOM 990 O O . ARG A 1 125 ? -0.479 -2.702 -10.704 1.00 93.75 125 ARG A O 1
ATOM 997 N N . TYR A 1 126 ? 0.823 -0.906 -10.316 1.00 96.12 126 TYR A N 1
ATOM 998 C CA . TYR A 1 126 ? 0.082 -0.369 -9.186 1.00 96.12 126 TYR A CA 1
ATOM 999 C C . TYR A 1 126 ? -0.806 0.770 -9.673 1.00 96.12 126 TYR A C 1
ATOM 1001 O O . TYR A 1 126 ? -0.316 1.703 -10.304 1.00 96.12 126 TYR A O 1
ATOM 1009 N N . GLN A 1 127 ? -2.105 0.710 -9.395 1.00 95.88 127 GLN A N 1
ATOM 1010 C CA . GLN A 1 127 ? -3.033 1.771 -9.788 1.00 95.88 127 GLN A CA 1
ATOM 1011 C C . GLN A 1 127 ? -4.119 1.994 -8.742 1.00 95.88 127 GLN A C 1
ATOM 1013 O O . GLN A 1 127 ? -4.661 1.040 -8.172 1.00 95.88 127 GLN A O 1
ATOM 1018 N N . GLN A 1 128 ? -4.467 3.258 -8.510 1.00 96.50 128 GLN A N 1
ATOM 1019 C CA . GLN A 1 128 ? -5.661 3.609 -7.755 1.00 96.50 128 GLN A CA 1
ATOM 1020 C C . GLN A 1 128 ? -6.866 3.644 -8.695 1.00 96.50 128 GLN A C 1
ATOM 1022 O O . GLN A 1 128 ? -6.965 4.504 -9.562 1.00 96.50 128 GLN A O 1
ATOM 1027 N N . GLN A 1 129 ? -7.837 2.761 -8.464 1.00 95.12 129 GLN A N 1
ATOM 1028 C CA . GLN A 1 129 ? -9.117 2.792 -9.166 1.00 95.12 129 GLN A CA 1
ATOM 1029 C C . GLN A 1 129 ? -10.241 3.099 -8.175 1.00 95.12 129 GLN A C 1
ATOM 1031 O O . GLN A 1 129 ? -10.644 2.256 -7.370 1.00 95.12 129 GLN A O 1
ATOM 1036 N N . GLY A 1 130 ? -10.743 4.335 -8.207 1.00 94.31 130 GLY A N 1
ATOM 1037 C CA . GLY A 1 130 ? -11.697 4.825 -7.213 1.00 94.31 130 GLY A CA 1
ATOM 1038 C C . GLY A 1 130 ? -11.090 4.798 -5.808 1.00 94.31 130 GLY A C 1
ATOM 1039 O O . GLY A 1 130 ? -10.108 5.486 -5.543 1.00 94.31 130 GLY A O 1
ATOM 1040 N N . LYS A 1 131 ? -11.668 3.986 -4.914 1.00 95.50 131 LYS A N 1
ATOM 1041 C CA . LYS A 1 131 ? -11.195 3.804 -3.529 1.00 95.50 131 LYS A CA 1
ATOM 1042 C C . LYS A 1 131 ? -10.344 2.547 -3.318 1.00 95.50 131 LYS A C 1
ATOM 1044 O O . LYS A 1 131 ? -10.162 2.098 -2.186 1.00 95.50 131 LYS A O 1
ATOM 1049 N N . GLN A 1 132 ? -9.891 1.932 -4.406 1.00 96.81 132 GLN A N 1
ATOM 1050 C CA . GLN A 1 132 ? -9.160 0.670 -4.390 1.00 96.81 132 GLN A CA 1
ATOM 1051 C C . GLN A 1 132 ? -7.732 0.889 -4.855 1.00 96.81 132 GLN A C 1
ATOM 1053 O O . GLN A 1 132 ? -7.506 1.595 -5.835 1.00 96.81 132 GLN A O 1
ATOM 1058 N N . LEU A 1 133 ? -6.794 0.210 -4.202 1.00 97.38 133 LEU A N 1
ATOM 1059 C CA . LEU A 1 133 ? -5.464 -0.008 -4.746 1.00 97.38 133 LEU A CA 1
ATOM 1060 C C . LEU A 1 133 ? -5.453 -1.372 -5.432 1.00 97.38 133 LEU A C 1
ATOM 1062 O O . LEU A 1 133 ? -5.795 -2.387 -4.812 1.00 97.38 133 LEU A O 1
ATOM 1066 N N . LYS A 1 134 ? -5.101 -1.377 -6.715 1.00 97.00 134 LYS A N 1
ATOM 1067 C CA . LYS A 1 134 ? -5.029 -2.580 -7.537 1.00 97.00 134 LYS A CA 1
ATOM 1068 C C . LYS A 1 134 ? -3.602 -2.860 -7.975 1.00 97.00 134 LYS A C 1
ATOM 1070 O O . LYS A 1 134 ? -2.841 -1.934 -8.249 1.00 97.00 134 LYS A O 1
ATOM 1075 N N . LEU A 1 135 ? -3.303 -4.147 -8.065 1.00 96.38 135 LEU A N 1
ATOM 1076 C CA . LEU A 1 135 ? -2.071 -4.713 -8.583 1.00 96.38 135 LEU A CA 1
ATOM 1077 C C . LEU A 1 135 ? -2.410 -5.534 -9.822 1.00 96.38 135 LEU A C 1
ATOM 1079 O O . LEU A 1 135 ? -3.187 -6.481 -9.727 1.00 96.38 135 LEU A O 1
ATOM 1083 N N . CYS A 1 136 ? -1.869 -5.168 -10.975 1.00 94.62 136 CYS A N 1
ATOM 1084 C CA . CYS A 1 136 ? -2.026 -5.939 -12.202 1.00 94.62 136 CYS A CA 1
ATOM 1085 C C . CYS A 1 136 ? -0.676 -6.508 -12.611 1.00 94.62 136 CYS A C 1
ATOM 1087 O O . CYS A 1 136 ? 0.320 -5.786 -12.621 1.00 94.62 136 CYS A O 1
ATOM 1089 N N . GLU A 1 137 ? -0.660 -7.780 -12.983 1.00 92.19 137 GLU A N 1
ATOM 1090 C CA . GLU A 1 137 ? 0.563 -8.476 -13.364 1.00 92.19 137 GLU A CA 1
ATOM 1091 C C . GLU A 1 137 ? 0.353 -9.215 -14.675 1.00 92.19 137 GLU A C 1
ATOM 1093 O O . GLU A 1 137 ? -0.660 -9.891 -14.874 1.00 92.19 137 GLU A O 1
ATOM 1098 N N . TRP A 1 138 ? 1.318 -9.096 -15.580 1.00 90.50 138 TRP A N 1
ATOM 1099 C CA . TRP A 1 138 ? 1.349 -9.905 -16.791 1.00 90.50 138 TRP A CA 1
ATOM 1100 C C . TRP A 1 138 ? 2.779 -10.129 -17.264 1.00 90.50 138 TRP A C 1
ATOM 1102 O O . TRP A 1 138 ? 3.721 -9.449 -16.850 1.00 90.50 138 TRP A O 1
ATOM 1112 N N . ARG A 1 139 ? 2.932 -11.117 -18.144 1.00 87.00 139 ARG A N 1
ATOM 1113 C CA . ARG A 1 139 ? 4.195 -11.443 -18.798 1.00 87.00 139 ARG A CA 1
ATOM 1114 C C . ARG A 1 139 ? 4.003 -11.445 -20.303 1.00 87.00 139 ARG A C 1
ATOM 1116 O O . ARG A 1 139 ? 2.961 -11.880 -20.789 1.00 87.00 139 ARG A O 1
ATOM 1123 N N . GLN A 1 140 ? 5.014 -10.991 -21.028 1.00 82.44 140 GLN A N 1
ATOM 1124 C CA . GLN A 1 140 ? 5.066 -11.094 -22.483 1.00 82.44 140 GLN A CA 1
ATOM 1125 C C . GLN A 1 140 ? 6.468 -11.507 -22.931 1.00 82.44 140 GLN A C 1
ATOM 1127 O O . GLN A 1 140 ? 7.451 -11.278 -22.225 1.00 82.44 140 GLN A O 1
ATOM 1132 N N . ALA A 1 141 ? 6.571 -12.141 -24.095 1.00 79.62 141 ALA A N 1
ATOM 1133 C CA . ALA A 1 141 ? 7.870 -12.445 -24.685 1.00 79.62 141 ALA A CA 1
ATOM 1134 C C . ALA A 1 141 ? 8.566 -11.140 -25.111 1.00 79.62 141 ALA A C 1
ATOM 1136 O O . ALA A 1 141 ? 7.907 -10.247 -25.639 1.00 79.62 141 ALA A O 1
ATOM 1137 N N . ILE A 1 142 ? 9.892 -11.046 -24.943 1.00 73.81 142 ILE A N 1
ATOM 1138 C CA . ILE A 1 142 ? 10.691 -9.855 -25.317 1.00 73.81 142 ILE A CA 1
ATOM 1139 C C . ILE A 1 142 ? 10.495 -9.434 -26.786 1.00 73.81 142 ILE A C 1
ATOM 1141 O O . ILE A 1 142 ? 10.640 -8.264 -27.127 1.00 73.81 142 ILE A O 1
ATOM 1145 N N . SER A 1 143 ? 10.167 -10.380 -27.668 1.00 68.12 143 SER A N 1
ATOM 1146 C CA . SER A 1 143 ? 9.942 -10.130 -29.094 1.00 68.12 143 SER A CA 1
ATOM 1147 C C . SER A 1 143 ? 8.589 -9.480 -29.420 1.00 68.12 143 SER A C 1
ATOM 1149 O O . SER A 1 143 ? 8.378 -9.096 -30.571 1.00 68.12 143 SER A O 1
ATOM 1151 N N . ALA A 1 144 ? 7.673 -9.351 -28.454 1.00 63.00 144 ALA A N 1
ATOM 1152 C CA . ALA A 1 144 ? 6.358 -8.753 -28.667 1.00 63.00 144 ALA A CA 1
ATOM 1153 C C . ALA A 1 144 ? 6.402 -7.209 -28.571 1.00 63.00 144 ALA A C 1
ATOM 1155 O O . ALA A 1 144 ? 7.067 -6.663 -27.689 1.00 63.00 144 ALA A O 1
ATOM 1156 N N . PRO A 1 145 ? 5.686 -6.474 -29.446 1.00 61.84 145 PRO A N 1
ATOM 1157 C CA . PRO A 1 145 ? 5.630 -5.016 -29.388 1.00 61.84 145 PRO A CA 1
ATOM 1158 C C . PRO A 1 145 ? 4.844 -4.513 -28.164 1.00 61.84 145 PRO A C 1
ATOM 1160 O O . PRO A 1 145 ? 3.750 -4.994 -27.864 1.00 61.84 145 PRO A O 1
ATOM 1163 N N . TYR A 1 146 ? 5.362 -3.468 -27.506 1.00 59.69 146 TYR A N 1
ATOM 1164 C CA . TYR A 1 146 ? 4.771 -2.853 -26.303 1.00 59.69 146 TYR A CA 1
ATOM 1165 C C . TYR A 1 146 ? 3.315 -2.383 -26.480 1.00 59.69 146 TYR A C 1
ATOM 1167 O O . TYR A 1 146 ? 2.539 -2.399 -25.527 1.00 59.69 146 TYR A O 1
ATOM 1175 N N . SER A 1 147 ? 2.915 -2.011 -27.702 1.00 57.53 147 SER A N 1
ATOM 1176 C CA . SER A 1 147 ? 1.554 -1.546 -28.016 1.00 57.53 147 SER A CA 1
ATOM 1177 C C . SER A 1 147 ? 0.468 -2.606 -27.806 1.00 57.53 147 SER A C 1
ATOM 1179 O O . SER A 1 147 ? -0.715 -2.273 -27.775 1.00 57.53 147 SER A O 1
ATOM 1181 N N . THR A 1 148 ? 0.852 -3.869 -27.621 1.00 56.09 148 THR A N 1
ATOM 1182 C CA . THR A 1 148 ? -0.055 -4.960 -27.264 1.00 56.09 148 THR A CA 1
ATOM 1183 C C . THR A 1 148 ? -0.059 -5.193 -25.757 1.00 56.09 148 THR A C 1
ATOM 1185 O O . THR A 1 148 ? 0.275 -6.278 -25.308 1.00 56.09 148 THR A O 1
ATOM 1188 N N . GLN A 1 149 ? -0.429 -4.188 -24.950 1.00 62.31 149 GLN A N 1
ATOM 1189 C CA . GLN A 1 149 ? -0.709 -4.441 -23.532 1.00 62.31 149 GLN A CA 1
ATOM 1190 C C . GLN A 1 149 ? -1.940 -5.355 -23.437 1.00 62.31 149 GLN A C 1
ATOM 1192 O O . GLN A 1 149 ? -3.047 -4.912 -23.762 1.00 62.31 149 GLN A O 1
ATOM 1197 N N . PRO A 1 150 ? -1.789 -6.625 -23.020 1.00 64.12 150 PRO A N 1
ATOM 1198 C CA . PRO A 1 150 ? -2.943 -7.475 -22.801 1.00 64.12 150 PRO A CA 1
ATOM 1199 C C . PRO A 1 150 ? -3.777 -6.896 -21.655 1.00 64.12 150 PRO A C 1
ATOM 1201 O O . PRO A 1 150 ? -3.261 -6.213 -20.767 1.00 64.12 150 PRO A O 1
ATOM 1204 N N . GLN A 1 151 ? -5.076 -7.190 -21.655 1.00 68.94 151 GLN A N 1
ATOM 1205 C CA . GLN A 1 151 ? -5.945 -6.878 -20.526 1.00 68.94 151 GLN A CA 1
ATOM 1206 C C . GLN A 1 151 ? -5.517 -7.756 -19.338 1.00 68.94 151 GLN A C 1
ATOM 1208 O O . GLN A 1 151 ? -5.970 -8.888 -19.183 1.00 68.94 151 GLN A O 1
ATOM 1213 N N . ALA A 1 152 ? -4.549 -7.266 -18.563 1.00 80.06 152 ALA A N 1
ATOM 1214 C CA . ALA A 1 152 ? -3.933 -8.013 -17.480 1.00 80.06 152 ALA A CA 1
ATOM 1215 C C . ALA A 1 152 ? -4.931 -8.229 -16.331 1.00 80.06 152 ALA A C 1
ATOM 1217 O O . ALA A 1 152 ? -5.717 -7.323 -16.022 1.00 80.06 152 ALA A O 1
ATOM 1218 N N . PRO A 1 153 ? -4.908 -9.397 -15.667 1.00 89.38 153 PRO A N 1
ATOM 1219 C CA . PRO A 1 153 ? -5.690 -9.598 -14.459 1.00 89.38 153 PRO A CA 1
ATOM 1220 C C . PRO A 1 153 ? -5.211 -8.623 -13.379 1.00 89.38 153 PRO A C 1
ATOM 1222 O O . PRO A 1 153 ? -4.016 -8.510 -13.106 1.00 89.38 153 PRO A O 1
ATOM 1225 N N . CYS A 1 154 ? -6.160 -7.911 -12.775 1.00 93.19 154 CYS A N 1
ATOM 1226 C CA . CYS A 1 154 ? -5.900 -6.968 -11.697 1.00 93.19 154 CYS A CA 1
ATOM 1227 C C . CYS A 1 154 ? -6.530 -7.473 -10.403 1.00 93.19 154 CYS A C 1
ATOM 1229 O O . CYS A 1 154 ? -7.728 -7.761 -10.350 1.00 93.19 154 CYS A O 1
ATOM 1231 N N . TYR A 1 155 ? -5.734 -7.496 -9.346 1.00 94.94 155 TYR A N 1
ATOM 1232 C CA . TYR A 1 155 ? -6.125 -7.924 -8.015 1.00 94.94 155 TYR A CA 1
ATOM 1233 C C . TYR A 1 155 ? -6.248 -6.718 -7.100 1.00 94.94 155 TYR A C 1
ATOM 1235 O O . TYR A 1 155 ? -5.488 -5.755 -7.184 1.00 94.94 155 TYR A O 1
ATOM 1243 N N . GLN A 1 156 ? -7.229 -6.767 -6.213 1.00 95.31 156 GLN A N 1
ATOM 1244 C CA . GLN A 1 156 ? -7.407 -5.765 -5.178 1.00 95.31 156 GLN A CA 1
ATOM 1245 C C . GLN A 1 156 ? -6.499 -6.110 -3.991 1.00 95.31 156 GLN A C 1
ATOM 1247 O O . GLN A 1 156 ? -6.582 -7.213 -3.459 1.00 95.31 156 GLN A O 1
ATOM 1252 N N . ILE A 1 157 ? -5.642 -5.171 -3.579 1.00 95.38 157 ILE A N 1
ATOM 1253 C CA . ILE A 1 157 ? -4.632 -5.420 -2.534 1.00 95.38 157 ILE A CA 1
ATOM 1254 C C . ILE A 1 157 ? -5.277 -5.557 -1.147 1.00 95.38 157 ILE A C 1
ATOM 1256 O O . ILE A 1 157 ? -4.868 -6.392 -0.341 1.00 95.38 157 ILE A O 1
ATOM 1260 N N . TRP A 1 158 ? -6.308 -4.756 -0.869 1.00 95.44 158 TRP A N 1
ATOM 1261 C CA . TRP A 1 158 ? -7.035 -4.767 0.402 1.00 95.44 158 TRP A CA 1
ATOM 1262 C C . TRP A 1 158 ? -8.530 -4.820 0.178 1.00 95.44 158 TRP A C 1
ATOM 1264 O O . TRP A 1 158 ? -9.034 -4.127 -0.700 1.00 95.44 158 TRP A O 1
ATOM 1274 N N . ASP A 1 159 ? -9.253 -5.553 1.022 1.00 93.69 159 ASP A N 1
ATOM 1275 C CA . ASP A 1 159 ? -10.713 -5.535 1.008 1.00 93.69 159 ASP A CA 1
ATOM 1276 C C . ASP A 1 159 ? -11.258 -4.125 1.315 1.00 93.69 159 ASP A C 1
ATOM 1278 O O . ASP A 1 159 ? -10.990 -3.537 2.365 1.00 93.69 159 ASP A O 1
ATOM 1282 N N . THR A 1 160 ? -12.071 -3.602 0.395 1.00 93.62 160 THR A N 1
ATOM 1283 C CA . THR A 1 160 ? -12.746 -2.300 0.480 1.00 93.62 160 THR A CA 1
ATOM 1284 C C . THR A 1 160 ? -13.797 -2.219 1.571 1.00 93.62 160 THR A C 1
ATOM 1286 O O . THR A 1 160 ? -14.194 -1.117 1.959 1.00 93.62 160 THR A O 1
ATOM 1289 N N . SER A 1 161 ? -14.267 -3.365 2.065 1.00 93.62 161 SER A N 1
ATOM 1290 C CA . SER A 1 161 ? -15.122 -3.417 3.246 1.00 93.62 161 SER A CA 1
ATOM 1291 C C . SER A 1 161 ? -14.370 -2.948 4.500 1.00 93.62 161 SER A C 1
ATOM 1293 O O . SER A 1 161 ? -14.992 -2.415 5.417 1.00 93.62 161 SER A O 1
ATOM 1295 N N . PHE A 1 162 ? -13.034 -3.061 4.504 1.00 92.19 162 PHE A N 1
ATOM 1296 C CA . PHE A 1 162 ? -12.179 -2.745 5.644 1.00 92.19 162 PHE A CA 1
ATOM 1297 C C . PHE A 1 162 ? -11.305 -1.502 5.427 1.00 92.19 162 PHE A C 1
ATOM 1299 O O . PHE A 1 162 ? -11.269 -0.640 6.306 1.00 92.19 162 PHE A O 1
ATOM 1306 N N . ILE A 1 163 ? -10.633 -1.377 4.275 1.00 95.75 163 ILE A N 1
ATOM 1307 C CA . ILE A 1 163 ? -9.713 -0.268 3.963 1.00 95.75 163 ILE A CA 1
ATOM 1308 C C . ILE A 1 163 ? -10.087 0.376 2.632 1.00 95.75 163 ILE A C 1
ATOM 1310 O O . ILE A 1 163 ? -10.240 -0.299 1.617 1.00 95.75 163 ILE A O 1
ATOM 1314 N N . GLN A 1 164 ? -10.165 1.703 2.623 1.00 96.56 164 GLN A N 1
ATOM 1315 C CA . GLN A 1 164 ? -10.357 2.503 1.419 1.00 96.56 164 GLN A CA 1
ATOM 1316 C C . GLN A 1 164 ? -9.125 3.357 1.163 1.00 96.56 164 GLN A C 1
ATOM 1318 O O . GLN A 1 164 ? -8.655 4.066 2.050 1.00 96.56 164 GLN A O 1
ATOM 1323 N N . VAL A 1 165 ? -8.623 3.303 -0.067 1.00 97.06 165 VAL A N 1
ATOM 1324 C CA . VAL A 1 165 ? -7.548 4.182 -0.524 1.00 97.06 165 VAL A CA 1
ATOM 1325 C C . VAL A 1 165 ? -8.159 5.522 -0.889 1.00 97.06 165 VAL A C 1
ATOM 1327 O O . VAL A 1 165 ? -9.023 5.604 -1.761 1.00 97.06 165 VAL A O 1
ATOM 1330 N N . SER A 1 166 ? -7.722 6.564 -0.197 1.00 96.00 166 SER A N 1
ATOM 1331 C CA . SER A 1 166 ? -8.125 7.936 -0.489 1.00 96.00 166 SER A CA 1
ATOM 1332 C C . SER A 1 166 ? -7.275 8.495 -1.622 1.00 96.00 166 SER A C 1
ATOM 1334 O O . SER A 1 166 ? -7.803 9.110 -2.547 1.00 96.00 166 SER A O 1
ATOM 1336 N N . GLU A 1 167 ? -5.967 8.238 -1.574 1.00 96.75 167 GLU A N 1
ATOM 1337 C CA . GLU A 1 167 ? -5.009 8.828 -2.500 1.00 96.75 167 GLU A CA 1
ATOM 1338 C C . GLU A 1 167 ? -3.778 7.938 -2.672 1.00 96.75 167 GLU A C 1
ATOM 1340 O O . GLU A 1 167 ? -3.170 7.502 -1.695 1.00 96.75 167 GLU A O 1
ATOM 1345 N N . LEU A 1 168 ? -3.403 7.708 -3.924 1.00 97.50 168 LEU A N 1
ATOM 1346 C CA . LEU A 1 168 ? -2.091 7.268 -4.358 1.00 97.50 168 LEU A CA 1
ATOM 1347 C C . LEU A 1 168 ? -1.495 8.389 -5.205 1.00 97.50 168 LEU A C 1
ATOM 1349 O O . LEU A 1 168 ? -2.111 8.826 -6.177 1.00 97.50 168 LEU A O 1
ATOM 13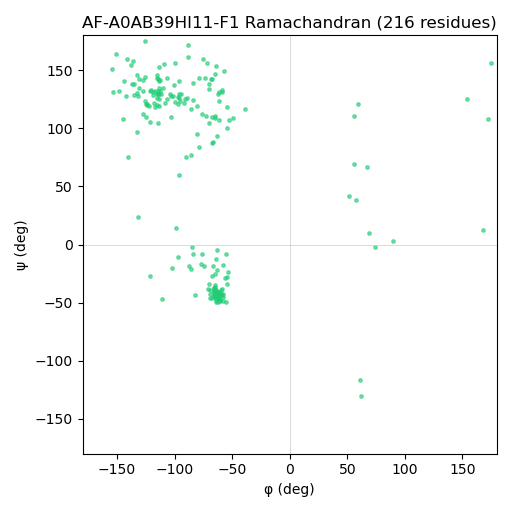53 N N . ASN A 1 169 ? -0.298 8.823 -4.842 1.00 97.31 169 ASN A N 1
ATOM 1354 C CA . ASN A 1 169 ? 0.473 9.774 -5.618 1.00 97.31 169 ASN A CA 1
ATOM 1355 C C . ASN A 1 169 ? 1.906 9.268 -5.759 1.00 97.31 169 ASN A C 1
ATOM 1357 O O . ASN A 1 169 ? 2.538 8.878 -4.776 1.00 97.31 169 ASN A O 1
ATOM 1361 N N . ILE A 1 170 ? 2.399 9.267 -6.988 1.00 94.31 170 ILE A N 1
ATOM 1362 C CA . ILE A 1 170 ? 3.727 8.801 -7.355 1.00 94.31 170 ILE A CA 1
ATOM 1363 C C . ILE A 1 170 ? 4.370 9.927 -8.147 1.00 94.31 170 ILE A C 1
ATOM 1365 O O . ILE A 1 170 ? 3.922 10.263 -9.244 1.00 94.31 170 ILE A O 1
ATOM 1369 N N . ALA A 1 171 ? 5.398 10.527 -7.562 1.00 92.38 171 ALA A N 1
ATOM 1370 C CA . ALA A 1 171 ? 6.103 11.661 -8.134 1.00 92.38 171 ALA A CA 1
ATOM 1371 C C . ALA A 1 171 ? 7.529 11.265 -8.513 1.00 92.38 171 ALA A C 1
ATOM 1373 O O . ALA A 1 171 ? 8.190 10.517 -7.793 1.00 92.38 171 ALA A O 1
ATOM 1374 N N . ALA A 1 172 ? 7.999 11.789 -9.641 1.00 88.44 172 ALA A N 1
ATOM 1375 C CA . ALA A 1 172 ? 9.355 11.600 -10.128 1.00 88.44 172 ALA A CA 1
ATOM 1376 C C . ALA A 1 172 ? 10.126 12.916 -10.061 1.00 88.44 172 ALA A C 1
ATOM 1378 O O . ALA A 1 172 ? 9.671 13.944 -10.560 1.00 88.44 172 ALA A O 1
ATOM 1379 N N . PHE A 1 173 ? 11.311 12.862 -9.465 1.00 88.25 173 PHE A N 1
ATOM 1380 C CA . PHE A 1 173 ? 12.226 13.980 -9.324 1.00 88.25 173 PHE A CA 1
ATOM 1381 C C . PHE A 1 173 ? 13.580 13.583 -9.898 1.00 88.25 173 PHE A C 1
ATOM 1383 O O . PHE A 1 173 ? 14.188 12.601 -9.479 1.00 88.25 173 PHE A O 1
ATOM 1390 N N . THR A 1 174 ? 14.078 14.349 -10.858 1.00 84.25 174 THR A N 1
ATOM 1391 C CA . THR A 1 174 ? 15.418 14.151 -11.413 1.00 84.25 174 THR A CA 1
ATOM 1392 C C . THR A 1 174 ? 16.394 15.103 -10.743 1.00 84.25 174 THR A C 1
ATOM 1394 O O . THR A 1 174 ? 16.233 16.320 -10.823 1.00 84.25 174 THR A O 1
ATOM 1397 N N . HIS A 1 175 ? 17.425 14.549 -10.115 1.00 83.12 175 HIS A N 1
ATOM 1398 C CA . HIS A 1 175 ? 18.496 15.301 -9.472 1.00 83.12 175 HIS A CA 1
ATOM 1399 C C . HIS A 1 175 ? 19.760 15.207 -10.320 1.00 83.12 175 HIS A C 1
ATOM 1401 O O . HIS A 1 175 ? 20.224 14.108 -10.623 1.00 83.12 175 HIS A O 1
ATOM 1407 N N . GLN A 1 176 ? 20.340 16.347 -10.689 1.00 79.62 176 GLN A N 1
ATOM 1408 C CA . GLN A 1 176 ? 21.644 16.380 -11.349 1.00 79.62 176 GLN A CA 1
ATOM 1409 C C . GLN A 1 176 ? 22.755 16.623 -10.331 1.00 79.62 176 GLN A C 1
ATOM 1411 O O . GLN A 1 176 ? 22.696 17.560 -9.533 1.00 79.62 176 GLN A O 1
ATOM 1416 N N . ARG A 1 177 ? 23.787 15.777 -10.365 1.00 74.94 177 ARG A N 1
ATOM 1417 C CA . ARG A 1 177 ? 24.998 15.914 -9.552 1.00 74.94 177 ARG A CA 1
ATOM 1418 C C . ARG A 1 177 ? 26.220 15.722 -10.449 1.00 74.94 177 ARG A C 1
ATOM 1420 O O . ARG A 1 177 ? 26.626 14.594 -10.722 1.00 74.94 177 ARG A O 1
ATOM 1427 N N . GLY A 1 178 ? 26.800 16.831 -10.908 1.00 79.56 178 GLY A N 1
ATOM 1428 C CA . GLY A 1 178 ? 27.831 16.797 -11.952 1.00 79.56 178 GLY A CA 1
ATOM 1429 C C . GLY A 1 178 ? 27.260 16.207 -13.244 1.00 79.56 178 GLY A C 1
ATOM 1430 O O . GLY A 1 178 ? 26.160 16.581 -13.639 1.00 79.56 178 GLY A O 1
ATOM 1431 N N . ASP A 1 179 ? 27.956 15.232 -13.832 1.00 76.25 179 ASP A N 1
ATOM 1432 C CA . ASP A 1 179 ? 27.518 14.539 -15.058 1.00 76.25 179 ASP A CA 1
ATOM 1433 C C . ASP A 1 179 ? 26.559 13.365 -14.790 1.00 76.25 179 ASP A C 1
ATOM 1435 O O . ASP A 1 179 ? 26.083 12.707 -15.715 1.00 76.25 179 ASP A O 1
ATOM 1439 N N . THR A 1 180 ? 26.266 13.075 -13.518 1.00 65.81 180 THR A N 1
ATOM 1440 C CA . THR A 1 180 ? 25.325 12.012 -13.152 1.00 65.81 180 THR A CA 1
ATOM 1441 C C . THR A 1 180 ? 23.934 12.582 -12.938 1.00 65.81 180 THR A C 1
ATOM 1443 O O . THR A 1 180 ? 23.749 13.534 -12.176 1.00 65.81 180 THR A O 1
ATOM 1446 N N . THR A 1 181 ? 22.943 11.974 -13.588 1.00 71.94 181 THR A N 1
ATOM 1447 C CA . THR A 1 181 ? 21.538 12.227 -13.273 1.00 71.94 181 THR A CA 1
ATOM 1448 C C . THR A 1 181 ? 20.978 11.055 -12.483 1.00 71.94 181 THR A C 1
ATOM 1450 O O . THR A 1 181 ? 21.142 9.901 -12.871 1.00 71.94 181 THR A O 1
ATOM 1453 N N . VAL A 1 182 ? 20.340 11.359 -11.358 1.00 77.12 182 VAL A N 1
ATOM 1454 C CA . VAL A 1 182 ? 19.717 10.384 -10.462 1.00 77.12 182 VAL A CA 1
ATOM 1455 C C . VAL A 1 182 ? 18.214 10.613 -10.483 1.00 77.12 182 VAL A C 1
ATOM 1457 O O . VAL A 1 182 ? 17.759 11.747 -10.332 1.00 77.12 182 VAL A O 1
ATOM 1460 N N . LEU A 1 183 ? 17.443 9.542 -10.653 1.00 81.88 183 LEU A N 1
ATOM 1461 C CA . LEU A 1 183 ? 15.994 9.590 -10.509 1.00 81.88 183 LEU A CA 1
ATOM 1462 C C . LEU A 1 183 ? 15.621 9.238 -9.065 1.00 81.88 183 LEU A C 1
ATOM 1464 O O . LEU A 1 183 ? 15.952 8.161 -8.570 1.00 81.88 183 LEU A O 1
ATOM 1468 N N . GLU A 1 184 ? 14.925 10.148 -8.397 1.00 87.94 184 GLU A N 1
ATOM 1469 C CA . GLU A 1 184 ? 14.242 9.912 -7.132 1.00 87.94 184 GLU A CA 1
ATOM 1470 C C . GLU A 1 184 ? 12.746 9.765 -7.404 1.00 87.94 184 GLU A C 1
ATOM 1472 O O . GLU A 1 184 ? 12.125 10.621 -8.031 1.00 87.94 184 GLU A O 1
ATOM 1477 N N . LEU A 1 185 ? 12.161 8.684 -6.909 1.00 90.94 185 LEU A N 1
ATOM 1478 C CA . LEU A 1 185 ? 10.726 8.456 -6.942 1.00 90.94 185 LEU A CA 1
ATOM 1479 C C . LEU A 1 185 ? 10.167 8.554 -5.536 1.00 90.94 185 LEU A C 1
ATOM 1481 O O . LEU A 1 185 ? 10.716 7.975 -4.601 1.00 90.94 185 LEU A O 1
ATOM 1485 N N . GLU A 1 186 ? 9.060 9.263 -5.388 1.00 95.25 186 GLU A N 1
ATOM 1486 C CA . GLU A 1 186 ? 8.332 9.377 -4.135 1.00 95.25 186 GLU A CA 1
ATOM 1487 C C . GLU A 1 186 ? 6.968 8.712 -4.275 1.00 95.25 186 GLU A C 1
ATOM 1489 O O . GLU A 1 186 ? 6.149 9.128 -5.092 1.00 95.25 186 GLU A O 1
ATOM 1494 N N . ILE A 1 187 ? 6.723 7.688 -3.459 1.00 96.88 187 ILE A N 1
ATOM 1495 C CA . ILE A 1 187 ? 5.410 7.063 -3.313 1.00 96.88 187 ILE A CA 1
ATOM 1496 C C . ILE A 1 187 ? 4.737 7.671 -2.088 1.00 96.88 187 ILE A C 1
ATOM 1498 O O . ILE A 1 187 ? 5.290 7.610 -0.989 1.00 96.88 187 ILE A O 1
ATOM 1502 N N . SER A 1 188 ? 3.523 8.178 -2.263 1.00 97.94 188 SER A N 1
ATOM 1503 C CA . SER A 1 188 ? 2.633 8.638 -1.203 1.00 97.94 188 SER A CA 1
ATOM 1504 C C . SER A 1 188 ? 1.321 7.866 -1.277 1.00 97.94 188 SER A C 1
ATOM 1506 O O . SER A 1 188 ? 0.615 7.928 -2.282 1.00 97.94 188 SER A O 1
ATOM 1508 N N . LEU A 1 189 ? 0.986 7.138 -0.212 1.00 98.25 189 LEU A N 1
ATOM 1509 C CA . LEU A 1 189 ? -0.245 6.358 -0.115 1.00 98.25 189 LEU A CA 1
ATOM 1510 C C . LEU A 1 189 ? -1.022 6.757 1.137 1.00 98.25 189 LEU A C 1
ATOM 1512 O O . LEU A 1 189 ? -0.530 6.607 2.257 1.00 98.25 189 LEU A O 1
ATOM 1516 N N . THR A 1 190 ? -2.249 7.225 0.933 1.00 97.94 190 THR A N 1
ATOM 1517 C CA . THR A 1 190 ? -3.205 7.579 1.981 1.00 97.94 190 THR A CA 1
ATOM 1518 C C . THR A 1 190 ? -4.390 6.629 1.932 1.00 97.94 190 THR A C 1
ATOM 1520 O O . THR A 1 190 ? -5.074 6.517 0.911 1.00 97.94 190 THR A O 1
ATOM 1523 N N . ALA A 1 191 ? -4.684 5.981 3.055 1.00 97.56 191 ALA A N 1
ATOM 1524 C CA . ALA A 1 191 ? -5.856 5.128 3.190 1.00 97.56 191 ALA A CA 1
ATOM 1525 C C . ALA A 1 191 ? -6.497 5.261 4.576 1.00 97.56 191 ALA A C 1
ATOM 1527 O O . ALA A 1 191 ? -5.870 5.720 5.531 1.00 97.56 191 ALA A O 1
ATOM 1528 N N . ALA A 1 192 ? -7.765 4.874 4.673 1.00 96.69 192 ALA A N 1
ATOM 1529 C CA . ALA A 1 192 ? -8.571 4.965 5.884 1.00 96.69 192 ALA A CA 1
ATOM 1530 C C . ALA A 1 192 ? -9.372 3.684 6.113 1.00 96.69 192 ALA A C 1
ATOM 1532 O O . ALA A 1 192 ? -9.654 2.931 5.178 1.00 96.69 192 ALA A O 1
ATOM 1533 N N . LEU A 1 193 ? -9.777 3.459 7.362 1.00 94.75 193 LEU A N 1
ATOM 1534 C CA . LEU A 1 193 ? -10.730 2.401 7.682 1.00 94.75 193 LEU A CA 1
ATOM 1535 C C . LEU A 1 193 ? -12.115 2.769 7.147 1.00 94.75 193 LEU A C 1
ATOM 1537 O O . LEU A 1 193 ? -12.611 3.867 7.396 1.00 94.75 193 LEU A O 1
ATOM 1541 N N . THR A 1 194 ? -12.793 1.830 6.492 1.00 92.88 194 THR A N 1
ATOM 1542 C CA . THR A 1 194 ? -14.140 2.055 5.939 1.00 92.88 194 THR A CA 1
ATOM 1543 C C . THR A 1 194 ? -15.151 2.441 7.019 1.00 92.88 194 THR A C 1
ATOM 1545 O O . THR A 1 194 ? -15.979 3.324 6.810 1.00 92.88 194 THR A O 1
ATOM 1548 N N . ALA A 1 195 ? -15.063 1.816 8.197 1.00 89.56 195 ALA A N 1
ATOM 1549 C CA . ALA A 1 195 ? -15.941 2.110 9.329 1.00 89.56 195 ALA A CA 1
ATOM 1550 C C . ALA A 1 195 ? -15.617 3.442 10.034 1.00 89.56 195 ALA A C 1
ATOM 1552 O O . ALA A 1 195 ? -16.449 3.958 10.778 1.00 89.56 195 ALA A O 1
ATOM 1553 N N . GLN A 1 196 ? -14.413 3.989 9.839 1.00 88.31 196 GLN A N 1
ATOM 1554 C CA . GLN A 1 196 ? -13.934 5.211 10.489 1.00 88.31 196 GLN A CA 1
ATOM 1555 C C . GLN A 1 196 ? -13.133 6.048 9.479 1.00 88.31 196 GLN A C 1
ATOM 1557 O O . GLN A 1 196 ? -11.906 6.093 9.556 1.00 88.31 196 GLN A O 1
ATOM 1562 N N . PRO A 1 197 ? -13.799 6.738 8.535 1.00 83.81 197 PRO A N 1
ATOM 1563 C CA . PRO A 1 197 ? -13.121 7.448 7.446 1.00 83.81 197 PRO A CA 1
ATOM 1564 C C . PRO A 1 197 ? -12.210 8.588 7.931 1.00 83.81 197 PRO A C 1
ATOM 1566 O O . PRO A 1 197 ? -11.271 8.965 7.238 1.00 83.81 197 PRO A O 1
ATOM 1569 N N . ASN A 1 198 ? -12.445 9.102 9.142 1.00 86.50 198 ASN A N 1
ATOM 1570 C CA . ASN A 1 198 ? -11.597 10.118 9.772 1.00 86.50 198 ASN A CA 1
ATOM 1571 C C . ASN A 1 198 ? -10.294 9.533 10.350 1.00 86.50 198 ASN A C 1
ATOM 1573 O O . ASN A 1 198 ? -9.360 10.279 10.631 1.00 86.50 198 ASN A O 1
ATOM 1577 N N . ALA A 1 199 ? -10.219 8.211 10.537 1.00 87.38 199 ALA A N 1
ATOM 1578 C CA . ALA A 1 199 ? -9.013 7.502 10.945 1.00 87.38 199 ALA A CA 1
ATOM 1579 C C . ALA A 1 199 ? -8.227 7.086 9.693 1.00 87.38 199 ALA A C 1
ATOM 1581 O O . ALA A 1 199 ? -8.252 5.926 9.271 1.00 87.38 199 ALA A O 1
ATOM 1582 N N . PHE A 1 200 ? -7.557 8.063 9.083 1.00 93.62 200 PHE A N 1
ATOM 1583 C CA . PHE A 1 200 ? -6.681 7.847 7.938 1.00 93.62 200 PHE A CA 1
ATOM 1584 C C . PHE A 1 200 ? -5.212 7.792 8.360 1.00 93.62 200 PHE A C 1
ATOM 1586 O O . PHE A 1 200 ? -4.804 8.319 9.399 1.00 93.62 200 PHE A O 1
ATOM 1593 N N . TYR A 1 201 ? -4.409 7.139 7.534 1.00 96.94 201 TYR A N 1
ATOM 1594 C CA . TYR A 1 201 ? -2.965 7.130 7.651 1.00 96.94 201 TYR A CA 1
ATOM 1595 C C . TYR A 1 201 ? -2.350 7.340 6.275 1.00 96.94 201 TYR A C 1
ATOM 1597 O O . TYR A 1 201 ? -2.802 6.767 5.283 1.00 96.94 201 TYR A O 1
ATOM 1605 N N . THR A 1 202 ? -1.310 8.163 6.246 1.00 97.50 202 THR A N 1
ATOM 1606 C CA . THR A 1 202 ? -0.524 8.442 5.052 1.00 97.50 202 THR A CA 1
ATOM 1607 C C . THR A 1 202 ? 0.888 7.956 5.288 1.00 97.50 202 THR A C 1
ATOM 1609 O O . THR A 1 202 ? 1.493 8.273 6.316 1.00 97.50 202 THR A O 1
ATOM 1612 N N . ARG A 1 203 ? 1.426 7.220 4.317 1.00 97.88 203 ARG A N 1
ATOM 1613 C CA . ARG A 1 203 ? 2.838 6.870 4.286 1.00 97.88 203 ARG A CA 1
ATOM 1614 C C . ARG A 1 203 ? 3.484 7.387 3.018 1.00 97.88 203 ARG A C 1
ATOM 1616 O O . ARG A 1 203 ? 2.974 7.168 1.924 1.00 97.88 203 ARG A O 1
ATOM 1623 N N . GLN A 1 204 ? 4.640 8.013 3.201 1.00 97.31 204 GLN A N 1
ATOM 1624 C CA . GLN A 1 204 ? 5.516 8.442 2.126 1.00 97.31 204 GLN A CA 1
ATOM 1625 C C . GLN A 1 204 ? 6.838 7.685 2.180 1.00 97.31 204 GLN A C 1
ATOM 1627 O O . GLN A 1 204 ? 7.352 7.368 3.264 1.00 97.31 204 GLN A O 1
ATOM 1632 N N . ARG A 1 205 ? 7.384 7.373 1.008 1.00 96.31 205 ARG A N 1
ATOM 1633 C CA . ARG A 1 205 ? 8.710 6.779 0.870 1.00 96.31 205 ARG A CA 1
ATOM 1634 C C . ARG A 1 205 ? 9.364 7.239 -0.421 1.00 96.31 205 ARG A C 1
ATOM 1636 O O . ARG A 1 205 ? 8.761 7.161 -1.486 1.00 96.31 205 ARG A O 1
ATOM 1643 N N .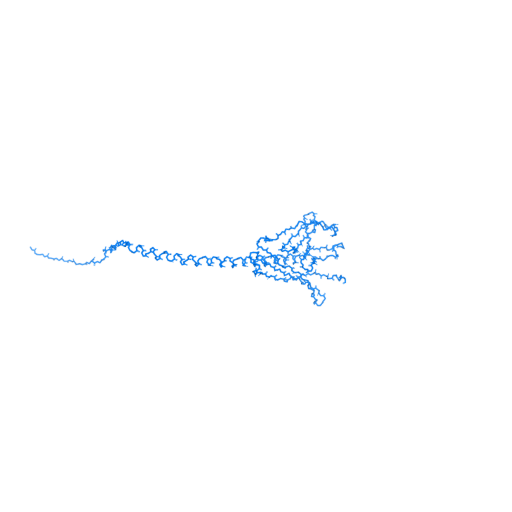 LYS A 1 206 ? 10.618 7.663 -0.295 1.00 94.50 206 LYS A N 1
ATOM 1644 C CA . LYS A 1 206 ? 11.491 8.007 -1.412 1.00 94.50 206 LYS A CA 1
ATOM 1645 C C . LYS A 1 206 ? 12.384 6.826 -1.763 1.00 94.50 206 LYS A C 1
ATOM 1647 O O . LYS A 1 206 ? 12.862 6.128 -0.864 1.00 94.50 206 LYS A O 1
ATOM 1652 N N . VAL A 1 207 ? 12.596 6.612 -3.052 1.00 90.94 207 VAL A N 1
ATOM 1653 C CA . VAL A 1 207 ? 13.445 5.559 -3.606 1.00 90.94 207 VAL A CA 1
ATOM 1654 C C . VAL A 1 207 ? 14.353 6.185 -4.650 1.00 90.94 207 VAL A C 1
ATOM 1656 O O . VAL A 1 207 ? 13.885 6.870 -5.555 1.00 90.94 207 VAL A O 1
ATOM 1659 N N . LEU A 1 208 ? 15.654 5.950 -4.513 1.00 85.75 208 LEU A N 1
ATOM 1660 C CA . LEU A 1 208 ? 16.630 6.321 -5.528 1.00 85.75 208 LEU A CA 1
ATOM 1661 C C . LEU A 1 208 ? 16.774 5.157 -6.500 1.00 85.75 208 LEU A C 1
ATOM 1663 O O . LEU A 1 208 ? 17.055 4.036 -6.075 1.00 85.75 208 LEU A O 1
ATOM 1667 N N . VAL A 1 209 ? 16.602 5.430 -7.788 1.00 77.19 209 VAL A N 1
ATOM 1668 C CA . VAL A 1 209 ? 16.804 4.441 -8.846 1.00 77.19 209 VAL A CA 1
ATOM 1669 C C . VAL A 1 209 ? 18.143 4.742 -9.513 1.00 77.19 209 VAL A C 1
ATOM 1671 O O . VAL A 1 209 ? 18.321 5.776 -10.161 1.00 77.19 209 VAL A O 1
ATOM 1674 N N . ASN A 1 210 ? 19.120 3.861 -9.291 1.00 61.41 210 ASN A N 1
ATOM 1675 C CA . ASN A 1 210 ? 20.460 3.985 -9.863 1.00 61.41 210 ASN A CA 1
ATOM 1676 C C . ASN A 1 210 ? 20.453 3.511 -11.327 1.00 61.41 210 ASN A C 1
ATOM 1678 O O . ASN A 1 210 ? 19.809 2.517 -11.643 1.00 61.41 210 ASN A O 1
ATOM 1682 N N . ASN A 1 211 ? 21.225 4.179 -12.192 1.00 52.47 211 ASN A N 1
ATOM 1683 C CA . ASN A 1 211 ? 21.362 3.904 -13.633 1.00 52.47 211 ASN A CA 1
ATOM 1684 C C . ASN A 1 211 ? 20.115 4.160 -14.486 1.00 52.47 211 ASN A C 1
ATOM 1686 O O . ASN A 1 211 ? 19.585 3.257 -15.130 1.00 52.47 211 ASN A O 1
ATOM 1690 N N . ILE A 1 212 ? 19.726 5.429 -14.599 1.00 51.19 212 ILE A N 1
ATOM 1691 C CA . ILE A 1 212 ? 18.848 5.859 -15.686 1.00 51.19 212 ILE A CA 1
ATOM 1692 C C . ILE A 1 212 ? 19.573 6.950 -16.468 1.00 51.19 212 ILE A C 1
ATOM 1694 O O . ILE A 1 212 ? 19.720 8.079 -16.005 1.00 51.19 212 ILE A O 1
ATOM 1698 N N . ILE A 1 213 ? 20.064 6.598 -17.658 1.00 44.34 213 ILE A N 1
ATOM 1699 C CA . ILE A 1 213 ? 20.478 7.589 -18.653 1.00 44.34 213 ILE A CA 1
ATOM 1700 C C . ILE A 1 213 ? 19.178 8.229 -19.136 1.00 44.34 213 ILE A C 1
ATOM 1702 O O . ILE A 1 213 ? 18.403 7.584 -19.841 1.00 44.34 213 ILE A O 1
ATOM 1706 N N . LEU A 1 214 ? 18.896 9.457 -18.696 1.00 42.94 214 LEU A N 1
ATOM 1707 C CA . LEU A 1 214 ? 17.686 10.156 -19.112 1.00 42.94 214 LEU A CA 1
ATOM 1708 C C . LEU A 1 214 ? 17.768 10.433 -20.620 1.00 42.94 214 LEU A C 1
ATOM 1710 O O . LEU A 1 214 ? 18.533 11.289 -21.063 1.00 42.94 214 LEU A O 1
ATOM 1714 N N . GLY A 1 215 ? 16.968 9.726 -21.413 1.00 41.00 215 GLY A N 1
ATOM 1715 C CA . GLY A 1 215 ? 16.656 10.161 -22.767 1.00 41.00 215 GLY A CA 1
ATOM 1716 C C . GLY A 1 215 ? 15.704 11.346 -22.674 1.00 41.00 215 GLY A C 1
ATOM 1717 O O . GLY A 1 215 ? 14.565 11.173 -22.250 1.00 41.00 215 GLY A O 1
ATOM 1718 N N . GLN A 1 216 ? 16.162 12.548 -23.028 1.00 33.38 216 GLN A N 1
ATOM 1719 C CA . GLN A 1 216 ? 15.270 13.697 -23.176 1.00 33.38 216 GLN A CA 1
ATOM 1720 C C . GLN A 1 216 ? 14.148 13.337 -24.157 1.00 33.38 216 GLN A C 1
ATOM 1722 O O . GLN A 1 216 ? 14.413 13.019 -25.315 1.00 33.38 216 GLN A O 1
ATOM 1727 N N . GLY A 1 217 ? 12.906 13.357 -23.683 1.00 34.38 217 GLY A N 1
ATOM 1728 C CA . GLY A 1 217 ? 11.722 13.153 -24.504 1.00 34.38 217 GLY A CA 1
ATOM 1729 C C . GLY A 1 217 ? 10.769 14.327 -24.340 1.00 34.38 217 GLY A C 1
ATOM 1730 O O . GLY A 1 217 ? 10.149 14.438 -23.286 1.00 34.38 217 GLY A O 1
ATOM 1731 N N . GLY A 1 218 ? 10.649 15.140 -25.397 1.00 30.42 218 GLY A N 1
ATOM 1732 C CA . GLY A 1 218 ? 9.582 16.130 -25.608 1.00 30.42 218 GLY A CA 1
ATOM 1733 C C . GLY A 1 218 ? 9.909 17.547 -25.178 1.00 30.42 218 GLY A C 1
ATOM 1734 O O . GLY A 1 218 ? 9.516 17.901 -24.048 1.00 30.42 218 GLY A O 1
#

Radius of gyration: 37.1 Å; Cα contacts (8 Å, |Δi|>4): 296; chains: 1; bounding box: 54×66×134 Å

Sequence (218 aa):
MVNVTLRDQKGAKSLLTAIKRQRGLSFIELLMTLLIASLVILLASGFFVTFRQTMSTQWQALTLRQLIDKQVAVMADDLAHAGAQVQWSSTIASHWPIDIAEQGKQMTLFFQVSDEVNVWQQYIRYQQQGKQLKLCEWRQAISAPYSTQPQAPCYQIWDTSFIQVSELNIAAFTHQRGDTTVLELEISLTAALTAQPNAFYTRQRKVLVNNIILGQGG

Organism: NCBI:txid3232307

Solvent-accessible surface area (backbone atoms only — not comparable to full-atom values): 12905 Å² total; per-residue (Å²): 137,87,89,87,84,90,90,80,90,88,80,95,73,91,78,80,70,81,76,72,76,81,74,73,80,49,72,66,57,53,51,52,50,52,53,52,50,51,54,51,50,54,57,50,50,58,52,49,53,54,50,52,54,54,50,50,54,54,48,52,54,51,51,51,47,53,54,50,53,50,51,54,48,48,55,46,50,53,52,61,50,35,42,51,88,56,80,72,46,86,87,48,66,84,60,65,42,59,47,74,39,81,90,17,28,25,40,38,35,33,36,59,45,72,56,102,88,48,60,32,35,38,38,44,30,45,32,53,59,82,45,36,49,31,44,29,52,49,73,44,54,70,88,58,66,79,91,66,69,70,93,52,61,67,43,70,77,59,61,60,83,52,39,30,33,76,45,50,38,46,47,81,45,80,46,78,59,87,96,46,56,41,42,36,37,38,44,36,44,29,35,20,34,52,91,40,66,87,57,58,49,73,48,75,49,78,40,71,41,80,89,53,85,80,75,90,77,136

Mean predicted aligned error: 12.63 Å

Nearest PDB structures (foldseek):
  7m30-assembly1_D  TM=2.532E-01  e=1.814E-01  Human betaherpesvirus 5
  7t4r-assembly1_N  TM=2.467E-01  e=2.806E-01  Human betaherpesvirus 5
  7m22-assembly1_D  TM=5.209E-01  e=2.929E+00  Human betaherpesvirus 5
  6rwa-assembly1_A  TM=2.878E-01  e=2.773E+00  Photorhabdus luminescens

pLDDT: mean 79.87, std 18.67, range [30.42, 98.25]

Secondary structure (DSSP, 8-state):
-----------------------PPPHHHHHHHHHHHHHHHHHHHHHHHHHHHHHHHHHHHHHHHHHHHHHHHHHHHHHHHTTTT----TTTTTS-SEEEEGGGTEEEEEEEEE-SS-EEEEEEEEEEETTEEEEEEEEEETTS-TT------EEESS-TTTEEEEEEEEEEEEEEETTEEEEEEEEEEEEEETTEEEEEEEEEEEEEE---------

InterPro domains:
  IPR012902 Prokaryotic N-terminal methylation site [PF07963] (20-44)
  IPR012902 Prokaryotic N-terminal methylation site [TIGR02532] (22-44)
  IPR016419 Prepilin peptidase-dependent protein B, predicted [PIRSF004525] (22-211)

=== Feature glossary ===
Key to the feature types in this record:

pLDDT. pLDDT is the predicted lDDT-Cα score: AlphaFold's confidence that the local environment of each residue (all inter-atomic distances within 15 Å) is correctly placed. It is a per-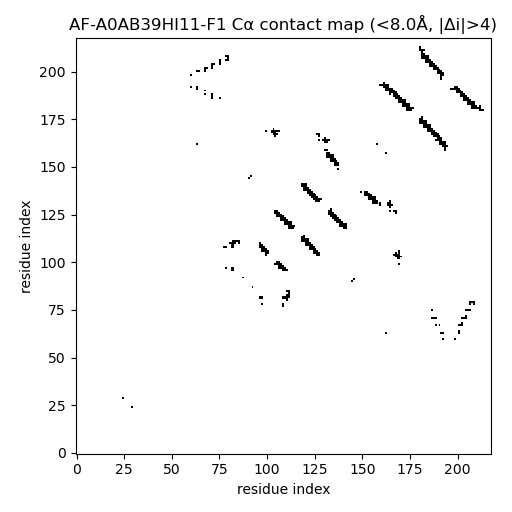residue number between 0 and 100, with higher meaning more reliable.

Radius of gyration, Cα contacts, bounding box. The geometric summary reports three shape descriptors. Rg (radius of gyration) measures how spread out the Cα atoms are about their centre of mass; compact globular proteins have small Rg, elongated or unfolded ones large. Cα contacts (<8 Å, |i−j|>4) count long-range residue pairs in spatial proximity — high for tightly packed folds, near zero for rods or random coil. The bounding-box extents give the protein's footprint along x, y, z in Å.

Backbone torsions (φ/ψ). Backbone dihedral angles. Every residue except chain termini has a φ (preceding-C → N → Cα → C) and a ψ (N → Cα → C → next-N). They are reported in degrees following the IUPAC sign convention. Secondary structure is essentially a statement about which (φ, ψ) basin each residue occupies.

Contact-map, Ramachandran, and PAE plots. Plot images: a contact map (which residues are close in 3D, as an N×N binary image), a Ramachandran scatter (backbone torsion angles, revealing secondary-structure composition at a glance), and — for AlphaFold structures — a PAE heatmap (pairwise prediction confidence).

Predicted aligned error. Predicted Aligned Error (PAE) is an AlphaFold confidence matrix: entry (i, j) is the expected error in the position of residue j, in ångströms, when the prediction is superimposed on the true structure at residue i. Low PAE within a block of residues means that block is internally rigid and well-predicted; high PAE between two blocks means their relative placement is uncertain even if each block individually is confident.

Secondary structure (3-state, P-SEA). Three-state secondary structure (P-SEA) collapses the eight DSSP classes into helix (a), strand (b), and coil (c). P-SEA assigns these from Cα geometry alone — distances and angles — without requiring backbone oxygens, so it works on any Cα trace.

Solvent-accessible surface area. Solvent-accessible surface area (SASA) is the area in Å² traced out by the centre of a 1.4 Å probe sphere (a water molecule) rolled over the protein's van der Waals surface (Shrake–Rupley / Lee–Richards construction). Buried residues have near-zero SASA; fully exposed residues can exceed 200 Å². The total SASA scales roughly with the number of surface residues.

Foldseek 3Di. The Foldseek 3Di string encodes local tertiary geometry as a 20-letter alphabet — one character per residue — derived from the relative positions of nearby Cα atoms. Unlike the amino-acid sequence, 3Di is a direct function of the 3D structure, so two proteins with the same fold have similar 3Di strings even at low sequence identity.

B-factor. For experimental (PDB) structures, the B-factor (temperature factor) quantifies the positional spread of each atom in the crystal — a combination of thermal vibration and static disorder — in units of Å². High B-factors mark flexible loops or poorly resolved regions; low B-factors mark the rigid, well-ordered core.

mmCIF coordinates. The mmCIF block holds the 3D Cartesian coordinates of each backbone atom (N, Cα, C, O) in ångströms. mmCIF is the PDB's canonical archive format — a tagged-loop text representation of the atomic model.

InterPro / GO / CATH / organism. Functional annotations link the protein to curated databases. InterPro entries identify conserved domains and families by matching the sequence against member-database signatures (Pfam, PROSITE, CDD, …). Gene Ontology (GO) terms describe molecular function, biological process, and cellular component in a controlled vocabulary. CATH places the structure in a hierarchical fold classification (Class/Architecture/Topology/Homologous-superfamily). The organism is the source species.

Rendered structure images. Structure images are PyMOL renders from six orthogonal camera directions. Cartoon representation draws helices as coils and strands as arrows; sticks shows the backbone as bonds; surface shows the solvent-excluded envelope. Rainbow coloring maps sequence position to hue (blue→red, N→C); chain coloring assigns a distinct color per polypeptide.

Sequence. This is the polypeptide sequence — one letter per residue, N-terminus first. Length ranges from a few dozen residues for small domains to over a thousand for large multi-domain proteins.

Secondary structure (8-state, DSSP). The SS8 string is DSSP's per-residue secondary-structure call. α-helix (H) means an i→i+4 H-bond ladder; β-strand (E) means the residue participates in a β-sheet; 3₁₀ (G) and π (I) are tighter and wider helices; T/S are turns/bends; '-' is loop.

Nearest PDB structures. Structural nearest neighbors (via Foldseek easy-search vs the PDB). Reported per hit: target PDB id, E-value, and alignment TM-score. A TM-score above ~0.5 is the conventional threshold for 'same fold'.